Protein AF-A0A7S3LR36-F1 (afdb_monomer)

Secondary structure (DSSP, 8-state):
---------------S-B-HHHHHHS--TTGGG-SSB---TT--SSHHHHHHHT----------S------PPPHHHHSEEEEEE---TTT-SS---EEEEEETTS-EEEEE-TTSGGG-TTT--EEEEE-EETTEEGGGG---STT-TTPPEEPTT-EEEEEEETTS-EEEEE--S-EEEEEE-THHHH-GGGGGSTT-EEEEEEE-TTTHHHHHHHSEEHHHHHHHTTT-

Radius of gyration: 26.0 Å; Cα contacts (8 Å, |Δi|>4): 351; chains: 1; bounding box: 66×85×52 Å

Foldseek 3Di:
DDDDPPDDDDPDDLDPAADPCCAPPVDDPCPPVDSHDRDDPVPPDDDPVCVVPVDDDDDDDDDDDDDPDPPPPDPVLPFWFWWKDWDDPPPDPFIQIKIWTAGPVQKTFIAGDCPGNANPPVPWHWDAKAQQDPNDRVQVLAQDDPPSPRFDWDAQQAWGIWIAIPVRDIDTHGNNHTWTFHHADCVCRVPVVCCNPPNNTGTMTGHDPVCVVVVVVVTHGPVRVCVVPVVD

InterPro domains:
  IPR000571 Zinc finger, CCCH-type [PF00642] (19-39)
  IPR000571 Zinc finger, CCCH-type [PS50103] (13-41)
  IPR000571 Zinc finger, CCCH-type [SM00356] (14-40)
  IPR011053 Single hybrid motif [SSF51230] (96-213)
  IPR036855 Zinc finger, CCCH-type superfamily [SSF90229] (16-42)
  IPR039169 Protein Abitram [PTHR13651] (71-229)

Structure (mmCIF, N/CA/C/O backbone):
data_AF-A0A7S3LR36-F1
#
_entry.id   AF-A0A7S3LR36-F1
#
loop_
_atom_site.group_PDB
_atom_site.id
_atom_site.type_symbol
_atom_site.label_atom_id
_atom_site.label_alt_id
_atom_site.label_comp_id
_atom_site.label_asym_id
_atom_site.label_entity_id
_atom_site.label_seq_id
_atom_site.pdbx_PDB_ins_code
_atom_site.Cartn_x
_atom_site.Cartn_y
_atom_site.Cartn_z
_atom_site.occupancy
_atom_site.B_iso_or_equiv
_atom_site.auth_seq_id
_atom_site.auth_comp_id
_atom_site.auth_asym_id
_atom_site.auth_atom_id
_atom_site.pdbx_PDB_model_num
ATOM 1 N N . MET A 1 1 ? 45.563 -67.711 -4.699 1.00 35.56 1 MET A N 1
ATOM 2 C CA . MET A 1 1 ? 46.506 -66.570 -4.784 1.00 35.56 1 MET A CA 1
ATOM 3 C C . MET A 1 1 ? 45.969 -65.631 -5.863 1.00 35.56 1 MET A C 1
ATOM 5 O O . MET A 1 1 ? 45.986 -66.010 -7.015 1.00 35.56 1 MET A O 1
ATOM 9 N N . GLY A 1 2 ? 45.313 -64.500 -5.618 1.00 37.97 2 GLY A N 1
ATOM 10 C CA . GLY A 1 2 ? 45.487 -63.519 -4.556 1.00 37.97 2 GLY A CA 1
ATOM 11 C C . GLY A 1 2 ? 46.078 -62.244 -5.164 1.00 37.97 2 GLY A C 1
ATOM 12 O O . GLY A 1 2 ? 47.295 -62.114 -5.183 1.00 37.97 2 GLY A O 1
ATOM 13 N N . ARG A 1 3 ? 45.226 -61.332 -5.662 1.00 33.28 3 ARG A N 1
ATOM 14 C CA . ARG A 1 3 ? 45.419 -59.867 -5.611 1.00 33.28 3 ARG A CA 1
ATOM 15 C C . ARG A 1 3 ? 44.135 -59.131 -6.018 1.00 33.28 3 ARG A C 1
ATOM 17 O O . ARG A 1 3 ? 43.743 -59.076 -7.178 1.00 33.28 3 ARG A O 1
ATOM 24 N N . SER A 1 4 ? 43.503 -58.601 -4.977 1.00 31.98 4 SER A N 1
ATOM 25 C CA . SER A 1 4 ? 42.408 -57.636 -4.937 1.00 31.98 4 SER A CA 1
ATOM 26 C C . SER A 1 4 ? 42.531 -56.514 -5.979 1.00 31.98 4 SER A C 1
ATOM 28 O O . SER A 1 4 ? 43.572 -55.867 -6.079 1.00 31.98 4 SER A O 1
ATOM 30 N N . LYS A 1 5 ? 41.432 -56.226 -6.689 1.00 35.03 5 LYS A N 1
ATOM 31 C CA . LYS A 1 5 ? 41.161 -54.910 -7.290 1.00 35.03 5 LYS A CA 1
ATOM 32 C C . LYS A 1 5 ? 39.949 -54.285 -6.597 1.00 35.03 5 LYS A C 1
ATOM 34 O O . LYS A 1 5 ? 38.922 -54.026 -7.213 1.00 35.03 5 LYS A O 1
ATOM 39 N N . TYR A 1 6 ? 40.081 -54.032 -5.296 1.00 30.97 6 TYR A N 1
ATOM 40 C CA . TYR A 1 6 ? 39.261 -53.036 -4.608 1.00 30.97 6 TYR A CA 1
ATOM 41 C C . TYR A 1 6 ? 39.488 -51.674 -5.284 1.00 30.97 6 TYR A C 1
ATOM 43 O O . TYR A 1 6 ? 40.508 -51.020 -5.063 1.00 30.97 6 TYR A O 1
ATOM 51 N N . ARG A 1 7 ? 38.540 -51.232 -6.116 1.00 32.81 7 ARG A N 1
ATOM 52 C CA . ARG A 1 7 ? 38.473 -49.846 -6.592 1.00 32.81 7 ARG A CA 1
ATOM 53 C C . ARG A 1 7 ? 37.120 -49.248 -6.214 1.00 32.81 7 ARG A C 1
ATOM 55 O O . ARG A 1 7 ? 36.184 -49.226 -6.994 1.00 32.81 7 ARG A O 1
ATOM 62 N N . LYS A 1 8 ? 37.078 -48.843 -4.942 1.00 29.03 8 LYS A N 1
ATOM 63 C CA . LYS A 1 8 ? 36.435 -47.652 -4.365 1.00 29.03 8 LYS A CA 1
ATOM 64 C C . LYS A 1 8 ? 35.278 -47.033 -5.168 1.00 29.03 8 LYS A C 1
ATOM 66 O O . LYS A 1 8 ? 35.500 -46.481 -6.240 1.00 29.03 8 LYS A O 1
ATOM 71 N N . TYR A 1 9 ? 34.101 -47.028 -4.537 1.00 34.38 9 TYR A N 1
ATOM 72 C CA . TYR A 1 9 ? 33.155 -45.908 -4.449 1.00 34.38 9 TYR A CA 1
ATOM 73 C C . TYR A 1 9 ? 33.438 -44.701 -5.358 1.00 34.38 9 TYR A C 1
ATOM 75 O O . TYR A 1 9 ? 34.420 -43.990 -5.145 1.00 34.38 9 TYR A O 1
ATOM 83 N N . ARG A 1 10 ? 32.485 -44.396 -6.247 1.00 36.31 10 ARG A N 1
ATOM 84 C CA . ARG A 1 10 ? 32.129 -43.029 -6.662 1.00 36.31 10 ARG A CA 1
ATOM 85 C C . ARG A 1 10 ? 30.670 -43.002 -7.105 1.00 36.31 10 ARG A C 1
ATOM 87 O O . ARG A 1 10 ? 30.344 -43.164 -8.273 1.00 36.31 10 ARG A O 1
ATOM 94 N N . ASN A 1 11 ? 29.798 -42.802 -6.127 1.00 45.75 11 ASN A N 1
ATOM 95 C CA . ASN A 1 11 ? 28.439 -42.322 -6.329 1.00 45.75 11 ASN A CA 1
ATOM 96 C C . ASN A 1 11 ? 28.541 -40.810 -6.624 1.00 45.75 11 ASN A C 1
ATOM 98 O O . ASN A 1 11 ? 28.301 -39.987 -5.747 1.00 45.75 11 ASN A O 1
ATOM 102 N N . GLN A 1 12 ? 29.087 -40.454 -7.792 1.00 47.94 12 GLN A N 1
ATOM 103 C CA . GLN A 1 12 ? 29.379 -39.069 -8.170 1.00 47.94 12 GLN A CA 1
ATOM 104 C C . GLN A 1 12 ? 28.554 -38.672 -9.394 1.00 47.94 12 GLN A C 1
ATOM 106 O O . GLN A 1 12 ? 28.662 -39.277 -10.458 1.00 47.94 12 GLN A O 1
ATOM 111 N N . ASP A 1 13 ? 27.735 -37.644 -9.168 1.00 49.66 13 ASP A N 1
ATOM 112 C CA . ASP A 1 13 ? 27.055 -36.804 -10.150 1.00 49.66 13 ASP A CA 1
ATOM 113 C C . ASP A 1 13 ? 25.874 -37.432 -10.906 1.00 49.66 13 ASP A C 1
ATOM 115 O O . ASP A 1 13 ? 25.833 -37.490 -12.136 1.00 49.66 13 ASP A O 1
ATOM 119 N N . LYS A 1 14 ? 24.807 -37.778 -10.163 1.00 55.41 14 LYS A N 1
ATOM 120 C CA . LYS A 1 14 ? 23.449 -37.678 -10.729 1.00 55.41 14 LYS A CA 1
ATOM 121 C C . LYS A 1 14 ? 23.243 -36.204 -11.099 1.00 55.41 14 LYS A C 1
ATOM 123 O O . LYS A 1 14 ? 23.171 -35.363 -10.200 1.00 55.41 14 LYS A O 1
ATOM 128 N N . GLY A 1 15 ? 23.224 -35.892 -12.398 1.00 56.78 15 GLY A N 1
ATOM 129 C CA . GLY A 1 15 ? 23.142 -34.519 -12.907 1.00 56.78 15 GLY A CA 1
ATOM 130 C C . GLY A 1 15 ? 22.021 -33.708 -12.244 1.00 56.78 15 GLY A C 1
ATOM 131 O O . GLY A 1 15 ? 21.037 -34.270 -11.768 1.00 56.78 15 GLY A O 1
ATOM 132 N N . ASN A 1 16 ? 22.150 -32.378 -12.224 1.00 63.53 16 ASN A N 1
ATOM 133 C CA . ASN A 1 16 ? 21.252 -31.460 -11.496 1.00 63.53 16 ASN A CA 1
ATOM 134 C C . ASN A 1 16 ? 19.759 -31.537 -11.866 1.00 63.53 16 ASN A C 1
ATOM 136 O O . ASN A 1 16 ? 18.934 -30.891 -11.224 1.00 63.53 16 ASN A O 1
ATOM 140 N N . ASN A 1 17 ? 19.395 -32.314 -12.881 1.00 73.88 17 ASN A N 1
ATOM 141 C CA . ASN A 1 17 ? 18.032 -32.400 -13.367 1.00 73.88 17 ASN A CA 1
ATOM 142 C C . ASN A 1 17 ? 17.214 -33.418 -12.562 1.00 73.88 17 ASN A C 1
ATOM 144 O O . ASN A 1 17 ? 17.621 -34.563 -12.334 1.00 73.88 17 ASN A O 1
ATOM 148 N N . VAL A 1 18 ? 16.022 -32.984 -12.159 1.00 80.69 18 VAL A N 1
ATOM 149 C CA . VAL A 1 18 ? 15.019 -33.823 -11.500 1.00 80.69 18 VAL A CA 1
ATOM 150 C C . VAL A 1 18 ? 14.360 -34.764 -12.509 1.00 80.69 18 VAL A C 1
ATOM 152 O O . VAL A 1 18 ? 14.170 -34.422 -13.676 1.00 80.69 18 VAL A O 1
ATOM 155 N N . CYS A 1 19 ? 14.008 -35.967 -12.066 1.00 78.56 19 CYS A N 1
ATOM 156 C CA . CYS A 1 19 ? 13.279 -36.923 -12.887 1.00 78.56 19 CYS A CA 1
ATOM 157 C C . CYS A 1 19 ? 11.821 -36.480 -13.010 1.00 78.56 19 CYS A C 1
ATOM 159 O O . CYS A 1 19 ? 11.054 -36.575 -12.053 1.00 78.56 19 CYS A O 1
ATOM 161 N N . PHE A 1 20 ? 11.426 -36.003 -14.187 1.00 78.69 20 PHE A N 1
ATOM 162 C CA . PHE A 1 20 ? 10.063 -35.522 -14.415 1.00 78.69 20 PHE A CA 1
ATOM 163 C C . PHE A 1 20 ? 9.011 -36.632 -14.327 1.00 78.69 20 PHE A C 1
ATOM 165 O O . PHE A 1 20 ? 7.924 -36.371 -13.820 1.00 78.69 20 PHE A O 1
ATOM 172 N N . SER A 1 21 ? 9.335 -37.858 -14.753 1.00 75.62 21 SER A N 1
ATOM 173 C CA . SER A 1 21 ? 8.432 -39.012 -14.629 1.00 75.62 21 SER A CA 1
ATOM 174 C C . SER A 1 21 ? 8.136 -39.317 -13.162 1.00 75.62 21 SER A C 1
ATOM 176 O O . SER A 1 21 ? 6.981 -39.353 -12.755 1.00 75.62 21 SER A O 1
ATOM 178 N N . PHE A 1 22 ? 9.184 -39.394 -12.336 1.00 79.00 22 PHE A N 1
ATOM 179 C CA . PHE A 1 22 ? 9.019 -39.605 -10.901 1.00 79.00 22 PHE A CA 1
ATOM 180 C C . PHE A 1 22 ? 8.308 -38.434 -10.212 1.00 79.00 22 PHE A C 1
ATOM 182 O O . PHE A 1 22 ? 7.472 -38.656 -9.348 1.00 79.00 22 PHE A O 1
ATOM 189 N N . ARG A 1 23 ? 8.605 -37.189 -10.609 1.00 77.62 23 ARG A N 1
ATOM 190 C CA . ARG A 1 23 ? 7.962 -35.992 -10.048 1.00 77.62 23 ARG A CA 1
ATOM 191 C C . ARG A 1 23 ? 6.464 -35.930 -10.360 1.00 77.62 23 ARG A C 1
ATOM 193 O O . ARG A 1 23 ? 5.697 -35.489 -9.520 1.00 77.62 23 ARG A O 1
ATOM 200 N N . LYS A 1 24 ? 6.055 -36.312 -11.571 1.00 73.38 24 LYS A N 1
ATOM 201 C CA . LYS A 1 24 ? 4.659 -36.194 -12.016 1.00 73.38 24 LYS A CA 1
ATOM 202 C C . LYS A 1 24 ? 3.796 -37.370 -11.560 1.00 73.38 24 LYS A C 1
ATOM 204 O O . LYS A 1 24 ? 2.625 -37.174 -11.266 1.00 73.38 24 LYS A O 1
ATOM 209 N N . GLU A 1 25 ? 4.359 -38.574 -11.545 1.00 75.88 25 GLU A N 1
ATOM 210 C CA . GLU A 1 25 ? 3.591 -39.816 -11.375 1.00 75.88 25 GLU A CA 1
ATOM 211 C C . GLU A 1 25 ? 3.959 -40.568 -10.085 1.00 75.88 25 GLU A C 1
ATOM 213 O O . GLU A 1 25 ? 3.341 -41.576 -9.764 1.00 75.88 25 GLU A O 1
ATOM 218 N N . GLY A 1 26 ? 4.978 -40.119 -9.341 1.00 74.38 26 GLY A N 1
ATOM 219 C CA . GLY A 1 26 ? 5.468 -40.784 -8.124 1.00 74.38 26 GLY A CA 1
ATOM 220 C C . GLY A 1 26 ? 6.233 -42.092 -8.375 1.00 74.38 26 GLY A C 1
ATOM 221 O O . GLY A 1 26 ? 6.804 -42.672 -7.445 1.00 74.38 26 GLY A O 1
ATOM 222 N N . THR A 1 27 ? 6.282 -42.548 -9.631 1.00 76.88 27 THR A N 1
ATOM 223 C CA . THR A 1 27 ? 6.917 -43.794 -10.076 1.00 76.88 27 THR A CA 1
ATOM 224 C C . THR A 1 27 ? 7.822 -43.552 -11.283 1.00 76.88 27 THR A C 1
ATOM 226 O O . THR A 1 27 ? 7.527 -42.722 -12.138 1.00 76.88 27 THR A O 1
ATOM 229 N N . CYS A 1 28 ? 8.939 -44.276 -11.376 1.00 81.81 28 CYS A N 1
ATOM 230 C CA . CYS A 1 28 ? 9.882 -44.182 -12.492 1.00 81.81 28 CYS A CA 1
ATOM 231 C C . CYS A 1 28 ? 10.226 -45.577 -13.006 1.00 81.81 28 CYS A C 1
ATOM 233 O O . CYS A 1 28 ? 10.638 -46.431 -12.223 1.00 81.81 28 CYS A O 1
ATOM 235 N N . ALA A 1 29 ? 10.134 -45.781 -14.322 1.00 76.69 29 ALA A N 1
ATOM 236 C CA . ALA A 1 29 ? 10.447 -47.057 -14.970 1.00 76.69 29 ALA A CA 1
ATOM 237 C C . ALA A 1 29 ? 11.907 -47.515 -14.771 1.00 76.69 29 ALA A C 1
ATOM 239 O O . ALA A 1 29 ? 12.197 -48.699 -14.896 1.00 76.69 29 ALA A O 1
ATOM 240 N N . TYR A 1 30 ? 12.816 -46.588 -14.450 1.00 76.38 30 TYR A N 1
ATOM 241 C CA . TYR A 1 30 ? 14.246 -46.857 -14.256 1.00 76.38 30 TYR A CA 1
ATOM 242 C C . TYR A 1 30 ? 14.644 -47.102 -12.789 1.00 76.38 30 TYR A C 1
ATOM 244 O O . TYR A 1 30 ? 15.824 -47.301 -12.515 1.00 76.38 30 TYR A O 1
ATOM 252 N N . GLY A 1 31 ? 13.696 -47.049 -11.842 1.00 75.38 31 GLY A N 1
ATOM 253 C CA . GLY A 1 31 ? 13.957 -47.325 -10.423 1.00 75.38 31 GLY A CA 1
ATOM 254 C C . GLY A 1 31 ? 15.121 -46.519 -9.824 1.00 75.38 31 GLY A C 1
ATOM 255 O O . GLY A 1 31 ? 15.329 -45.351 -10.166 1.00 75.38 31 GLY A O 1
ATOM 256 N N . ASP A 1 32 ? 15.898 -47.144 -8.939 1.00 74.00 32 ASP A N 1
ATOM 257 C CA . ASP A 1 32 ? 17.032 -46.510 -8.242 1.00 74.00 32 ASP A CA 1
ATOM 258 C C . ASP A 1 32 ? 18.266 -46.284 -9.132 1.00 74.00 32 ASP A C 1
ATOM 260 O O . ASP A 1 32 ? 19.128 -45.447 -8.825 1.00 74.00 32 ASP A O 1
ATOM 264 N N . GLU A 1 33 ? 18.306 -46.960 -10.282 1.00 77.94 33 GLU A N 1
ATOM 265 C CA . GLU A 1 33 ? 19.319 -46.797 -11.328 1.00 77.94 33 GLU A CA 1
ATOM 266 C C . GLU A 1 33 ? 19.040 -45.585 -12.233 1.00 77.94 33 GLU A C 1
ATOM 268 O O . GLU A 1 33 ? 19.802 -45.291 -13.158 1.00 77.94 33 GLU A O 1
ATOM 273 N N . CYS A 1 34 ? 17.968 -44.827 -11.967 1.00 76.88 34 CYS A N 1
ATOM 274 C CA . CYS A 1 34 ? 17.668 -43.622 -12.722 1.00 76.88 34 CYS A CA 1
ATOM 275 C C . CYS A 1 34 ? 18.807 -42.592 -12.612 1.00 76.88 34 CYS A C 1
ATOM 277 O O . CYS A 1 34 ? 19.243 -42.202 -11.521 1.00 76.88 34 CYS A O 1
ATOM 279 N N . LYS A 1 35 ? 19.236 -42.090 -13.777 1.00 78.94 35 LYS A N 1
ATOM 280 C CA . LYS A 1 35 ? 20.266 -41.047 -13.911 1.00 78.94 35 LYS A CA 1
ATOM 281 C C . LYS A 1 35 ? 19.841 -39.665 -13.389 1.00 78.94 35 LYS A C 1
ATOM 283 O O . LYS A 1 35 ? 20.683 -38.780 -13.267 1.00 78.94 35 LYS A O 1
ATOM 288 N N . PHE A 1 36 ? 18.550 -39.467 -13.122 1.00 78.94 36 PHE A N 1
ATOM 289 C CA . PHE A 1 36 ? 17.958 -38.206 -12.666 1.00 78.94 3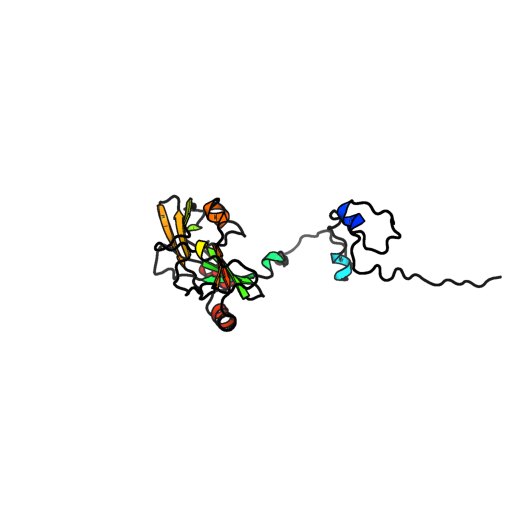6 PHE A CA 1
ATOM 290 C C . PHE A 1 36 ? 17.530 -38.292 -11.195 1.00 78.94 36 PHE A C 1
ATOM 292 O O . PHE A 1 36 ? 17.264 -39.377 -10.680 1.00 78.94 36 PHE A O 1
ATOM 299 N N . LYS A 1 37 ? 17.440 -37.150 -10.500 1.00 78.88 37 LYS A N 1
ATOM 300 C CA . LYS A 1 37 ? 17.081 -37.127 -9.069 1.00 78.88 37 LYS A CA 1
ATOM 301 C C . LYS A 1 37 ? 15.582 -37.379 -8.860 1.00 78.88 37 LYS A C 1
ATOM 303 O O . LYS A 1 37 ? 14.750 -36.649 -9.397 1.00 78.88 37 LYS A O 1
ATOM 308 N N . HIS A 1 38 ? 15.247 -38.395 -8.069 1.00 81.31 38 HIS A N 1
ATOM 309 C CA . HIS A 1 38 ? 13.892 -38.676 -7.588 1.00 81.31 38 HIS A CA 1
ATOM 310 C C . HIS A 1 38 ? 13.634 -37.845 -6.326 1.00 81.31 38 HIS A C 1
ATOM 312 O O . HIS A 1 38 ? 14.251 -38.094 -5.296 1.00 81.31 38 HIS A O 1
ATOM 318 N N . VAL A 1 39 ? 12.768 -36.835 -6.418 1.00 69.19 39 VAL A N 1
ATOM 319 C CA . VAL A 1 39 ? 12.368 -35.983 -5.287 1.00 69.19 39 VAL A CA 1
ATOM 320 C C . VAL A 1 39 ? 10.868 -36.182 -5.090 1.00 69.19 39 VAL A C 1
ATOM 322 O O . VAL A 1 39 ? 10.109 -35.933 -6.025 1.00 69.19 39 VAL A O 1
ATOM 325 N N . ARG A 1 40 ? 10.457 -36.686 -3.921 1.00 60.19 40 ARG A N 1
ATOM 326 C CA . ARG A 1 40 ? 9.047 -36.748 -3.502 1.00 60.19 40 ARG A CA 1
ATOM 327 C C . ARG A 1 40 ? 8.706 -35.444 -2.776 1.00 60.19 40 ARG A C 1
ATOM 329 O O . ARG A 1 40 ? 9.506 -34.999 -1.954 1.00 60.19 40 ARG A O 1
ATOM 336 N N . GLU A 1 41 ? 7.574 -34.819 -3.099 1.00 54.84 41 GLU A N 1
ATOM 337 C CA . GLU A 1 41 ? 7.146 -33.528 -2.513 1.00 54.84 41 GLU A CA 1
ATOM 338 C C . GLU A 1 41 ? 6.806 -33.638 -1.009 1.00 54.84 41 GLU A C 1
ATOM 340 O O . GLU A 1 41 ? 6.733 -32.642 -0.300 1.00 54.84 41 GLU A O 1
ATOM 345 N N . ASP A 1 42 ? 6.723 -34.863 -0.508 1.00 48.91 42 ASP A N 1
ATOM 346 C CA . ASP A 1 42 ? 6.411 -35.292 0.851 1.00 48.91 42 ASP A CA 1
ATOM 347 C C . ASP A 1 42 ? 7.666 -35.602 1.708 1.00 48.91 42 ASP A C 1
ATOM 349 O O . ASP A 1 42 ? 7.547 -35.947 2.880 1.00 48.91 42 ASP A O 1
ATOM 353 N N . ILE A 1 43 ? 8.880 -35.391 1.169 1.00 47.41 43 ILE A N 1
A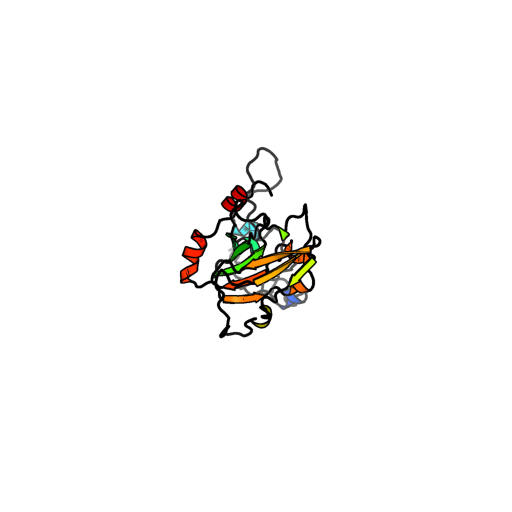TOM 354 C CA . ILE A 1 43 ? 10.152 -35.355 1.928 1.00 47.41 43 ILE A CA 1
ATOM 355 C C . ILE A 1 43 ? 10.828 -33.985 1.732 1.00 47.41 43 ILE A C 1
ATOM 357 O O . ILE A 1 43 ? 12.012 -33.871 1.414 1.00 47.41 43 ILE A O 1
ATOM 361 N N . ILE A 1 44 ? 10.060 -32.909 1.918 1.00 47.41 44 ILE A N 1
ATOM 362 C CA . ILE A 1 44 ? 10.598 -31.587 2.272 1.00 47.41 44 ILE A CA 1
ATOM 363 C C . ILE A 1 44 ? 10.415 -31.428 3.784 1.00 47.41 44 ILE A C 1
ATOM 365 O O . ILE A 1 44 ? 9.692 -30.569 4.272 1.00 47.41 44 ILE A O 1
ATOM 369 N N . 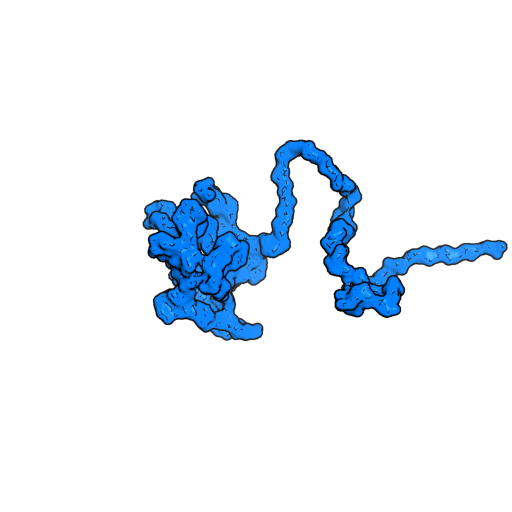SER A 1 45 ? 11.049 -32.312 4.544 1.00 46.97 45 SER A N 1
ATOM 370 C CA . SER A 1 45 ? 11.174 -32.164 5.987 1.00 46.97 45 SER A CA 1
ATOM 371 C C . SER A 1 45 ? 12.547 -32.673 6.419 1.00 46.97 45 SER A C 1
ATOM 373 O O . SER A 1 45 ? 12.898 -33.840 6.261 1.00 46.97 45 SER A O 1
ATOM 375 N N . GLU A 1 46 ? 13.329 -31.726 6.926 1.00 45.47 46 GLU A N 1
ATOM 376 C CA . GLU A 1 46 ? 14.425 -31.896 7.887 1.00 45.47 46 GLU A CA 1
ATOM 377 C C . GLU A 1 46 ? 15.815 -32.369 7.429 1.00 45.47 46 GLU A C 1
ATOM 379 O O . GLU A 1 46 ? 16.782 -31.962 8.068 1.00 45.47 46 GLU A O 1
ATOM 384 N N . ASN A 1 47 ? 16.003 -33.085 6.314 1.00 40.72 47 ASN A N 1
ATOM 385 C CA . ASN A 1 47 ? 17.332 -33.691 6.053 1.00 40.72 47 ASN A CA 1
ATOM 386 C C . ASN A 1 47 ? 18.260 -32.988 5.036 1.00 40.72 47 ASN A C 1
ATOM 388 O O . ASN A 1 47 ? 19.447 -33.286 5.004 1.00 40.72 47 ASN A O 1
ATOM 392 N N . LEU A 1 48 ? 17.787 -32.032 4.226 1.00 44.47 48 LEU A N 1
ATOM 393 C CA . LEU A 1 48 ? 18.649 -31.315 3.255 1.00 44.47 48 LEU A CA 1
ATOM 394 C C . LEU A 1 48 ? 19.274 -30.022 3.808 1.00 44.47 48 LEU A C 1
ATOM 396 O O . LEU A 1 48 ? 20.239 -29.509 3.245 1.00 44.47 48 LEU A O 1
ATOM 400 N N . VAL A 1 49 ? 18.734 -29.495 4.909 1.00 45.22 49 VAL A N 1
ATOM 401 C CA . VAL A 1 49 ? 19.225 -28.262 5.550 1.00 45.22 49 VAL A CA 1
ATOM 402 C C . VAL A 1 49 ? 20.445 -28.550 6.435 1.00 45.22 49 VAL A C 1
ATOM 404 O O . VAL A 1 49 ? 21.356 -27.730 6.527 1.00 45.22 49 VAL A O 1
ATOM 407 N N . SER A 1 50 ? 20.498 -29.736 7.036 1.00 46.50 50 SER A N 1
ATOM 408 C CA . SER A 1 50 ? 21.543 -30.179 7.963 1.00 46.50 50 SER A CA 1
ATOM 409 C C . SER A 1 50 ? 22.878 -30.489 7.268 1.00 46.50 50 SER A C 1
ATOM 411 O O . SER A 1 50 ? 23.930 -30.103 7.776 1.00 46.50 50 SER A O 1
ATOM 413 N N . GLU A 1 51 ? 22.866 -31.084 6.070 1.00 43.72 51 GLU A N 1
ATOM 414 C CA . GLU A 1 51 ? 24.097 -31.341 5.297 1.00 43.72 51 GLU A CA 1
ATOM 415 C C . GLU A 1 51 ? 24.704 -30.071 4.675 1.00 43.72 51 G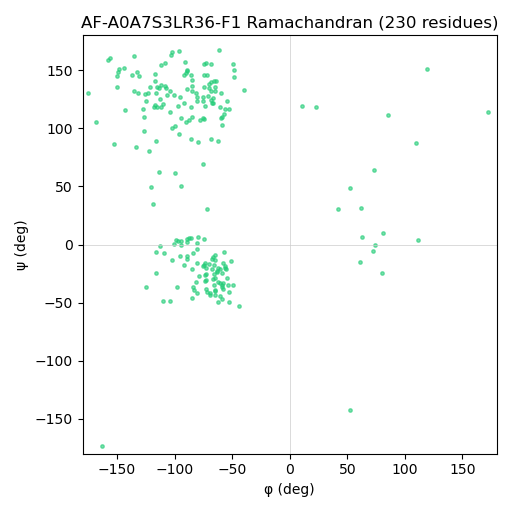LU A C 1
ATOM 417 O O . GLU A 1 51 ? 25.924 -29.959 4.573 1.00 43.72 51 GLU A O 1
ATOM 422 N N . ALA A 1 52 ? 23.884 -29.081 4.305 1.00 43.81 52 ALA A N 1
ATOM 423 C CA . ALA A 1 52 ? 24.368 -27.842 3.687 1.00 43.81 52 ALA A CA 1
ATOM 424 C C . ALA A 1 52 ? 25.056 -26.878 4.677 1.00 43.81 52 ALA A C 1
ATOM 426 O O . ALA A 1 52 ? 25.788 -25.988 4.245 1.00 43.81 52 ALA A O 1
ATOM 427 N N . LEU A 1 53 ? 24.836 -27.046 5.987 1.00 40.38 53 LEU A N 1
ATOM 428 C CA . LEU A 1 53 ? 25.367 -26.161 7.034 1.00 40.38 53 LEU A CA 1
ATOM 429 C C . LEU A 1 53 ? 26.417 -26.818 7.943 1.00 40.38 53 LEU A C 1
ATOM 431 O O . LEU A 1 53 ? 26.965 -26.141 8.807 1.00 40.38 53 LEU A O 1
ATOM 435 N N . GLY A 1 54 ? 26.736 -28.102 7.750 1.00 38.25 54 GLY A N 1
ATOM 436 C CA . GLY A 1 54 ? 27.847 -28.755 8.454 1.00 38.25 54 GLY A CA 1
ATOM 437 C C . GLY A 1 54 ? 27.708 -28.798 9.981 1.00 38.25 54 GLY A C 1
ATOM 438 O O . GLY A 1 54 ? 28.717 -28.755 10.681 1.00 38.25 54 GLY A O 1
ATOM 439 N N . VAL A 1 55 ? 26.485 -28.878 10.512 1.00 40.41 55 VAL A N 1
ATOM 440 C CA . VAL A 1 55 ? 26.247 -28.929 11.961 1.00 40.41 55 VAL A CA 1
ATOM 441 C C . VAL A 1 55 ? 25.937 -30.365 12.375 1.00 40.41 55 VAL A C 1
ATOM 443 O O . VAL A 1 55 ? 24.822 -30.854 12.217 1.00 40.41 55 VAL A O 1
ATOM 446 N N . SER A 1 56 ? 26.935 -31.061 12.916 1.00 35.22 56 SER A N 1
ATOM 447 C CA . SER A 1 56 ? 26.718 -32.293 13.673 1.00 35.22 56 SER A CA 1
ATOM 448 C C . SER A 1 56 ? 26.231 -31.928 15.077 1.00 35.22 56 SER A C 1
ATOM 450 O O . SER A 1 56 ? 27.021 -31.443 15.886 1.00 35.22 56 SER A O 1
ATOM 452 N N . GLY A 1 57 ? 24.956 -32.144 15.390 1.00 35.16 57 GLY A N 1
ATOM 453 C CA . GLY A 1 57 ? 24.465 -31.925 16.752 1.00 35.16 57 GLY A CA 1
ATOM 454 C C . GLY A 1 57 ? 22.954 -32.051 16.880 1.00 35.16 57 GLY A C 1
ATOM 455 O O . GLY A 1 57 ? 22.206 -31.257 16.327 1.00 35.16 57 GLY A O 1
ATOM 456 N N . SER A 1 58 ? 22.530 -33.069 17.622 1.00 33.38 58 SER A N 1
ATOM 457 C CA . SER A 1 58 ? 21.160 -33.410 18.007 1.00 33.38 58 SER A CA 1
ATOM 458 C C . SER A 1 58 ? 20.419 -32.260 18.698 1.00 33.38 58 SER A C 1
ATOM 460 O O . SER A 1 58 ? 20.860 -31.797 19.749 1.00 33.38 58 SER A O 1
ATOM 462 N N . TYR A 1 59 ? 19.262 -31.863 18.165 1.00 33.44 59 TYR A N 1
ATOM 463 C CA . TYR A 1 59 ? 18.340 -30.929 18.813 1.00 33.44 59 TYR A CA 1
ATOM 464 C C . TYR A 1 59 ? 17.243 -31.723 19.544 1.00 33.44 59 TYR A C 1
ATOM 466 O O . TYR A 1 59 ? 16.251 -32.132 18.952 1.00 33.44 59 TYR A O 1
ATOM 474 N N . PHE A 1 60 ? 17.444 -31.966 20.838 1.00 34.38 60 PHE A N 1
ATOM 475 C CA . PHE A 1 60 ? 16.352 -32.092 21.808 1.00 34.38 60 PHE A CA 1
ATOM 476 C C . PHE A 1 60 ? 16.516 -30.956 22.830 1.00 34.38 60 PHE A C 1
ATOM 478 O O . PHE A 1 60 ? 17.648 -30.533 23.080 1.00 34.38 60 PHE A O 1
ATOM 485 N N . PRO A 1 61 ? 15.414 -30.416 23.377 1.00 40.41 61 PRO A N 1
ATOM 486 C CA . PRO A 1 61 ? 15.398 -29.103 23.998 1.00 40.41 61 PRO A CA 1
ATOM 487 C C . PRO A 1 61 ? 15.839 -29.163 25.461 1.00 40.41 61 PRO A C 1
ATOM 489 O O . PRO A 1 61 ? 15.441 -30.058 26.208 1.00 40.41 61 PRO A O 1
ATOM 492 N N . GLN A 1 62 ? 16.593 -28.153 25.887 1.00 36.41 62 GLN A N 1
ATOM 493 C CA . GLN A 1 62 ? 16.639 -27.739 27.284 1.00 36.41 62 GLN A CA 1
ATOM 494 C C . GLN A 1 62 ? 16.355 -26.244 27.338 1.00 36.41 62 GLN A C 1
ATOM 496 O O . GLN A 1 62 ? 17.072 -25.428 26.762 1.00 36.41 62 GLN A O 1
ATOM 501 N N . GLU A 1 63 ? 15.244 -25.916 27.985 1.00 44.69 63 GLU A N 1
ATOM 502 C CA . GLU A 1 63 ? 14.879 -24.557 28.350 1.00 44.69 63 GLU A CA 1
ATOM 503 C C . GLU A 1 63 ? 15.897 -24.034 29.355 1.00 44.69 63 GLU A C 1
ATOM 505 O O . GLU A 1 63 ? 16.165 -24.747 30.308 1.00 44.69 63 GLU A O 1
ATOM 510 N N . HIS A 1 64 ? 16.434 -22.826 29.164 1.00 36.28 64 HIS A N 1
ATOM 511 C CA . HIS A 1 64 ? 16.779 -21.883 30.235 1.00 36.28 64 HIS A CA 1
ATOM 512 C C . HIS A 1 64 ? 17.268 -20.555 29.635 1.00 36.28 64 HIS A C 1
ATOM 514 O O . HIS A 1 64 ? 18.197 -20.541 28.838 1.00 36.28 64 HIS A O 1
ATOM 520 N N . GLY A 1 65 ? 16.695 -19.446 30.116 1.00 34.97 65 GLY A N 1
ATOM 521 C CA . GLY A 1 65 ? 17.336 -18.125 30.121 1.00 34.97 65 GLY A CA 1
ATOM 522 C C . GLY A 1 65 ? 17.176 -17.316 28.836 1.00 34.97 65 GLY A C 1
ATOM 523 O O . GLY A 1 65 ? 17.726 -17.663 27.803 1.00 34.97 65 GLY A O 1
ATOM 524 N N . GLY A 1 66 ? 16.414 -16.224 28.920 1.00 41.72 66 GLY A N 1
ATOM 525 C CA . GLY A 1 66 ? 16.079 -15.357 27.796 1.00 41.72 66 GLY A CA 1
ATOM 526 C C . GLY A 1 66 ? 17.275 -14.848 26.990 1.00 41.72 66 GLY A C 1
ATOM 527 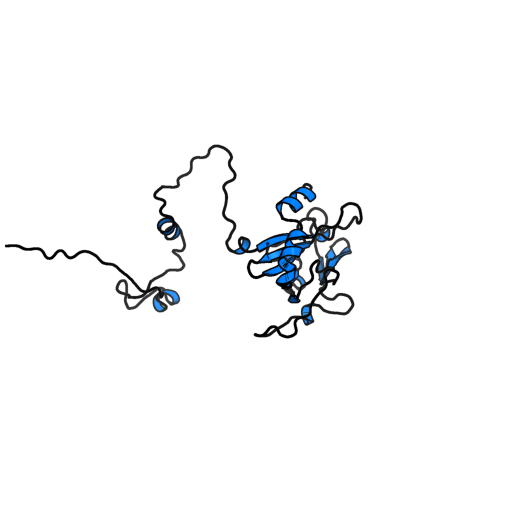O O . GLY A 1 66 ? 18.048 -14.025 27.463 1.00 41.72 66 GLY A O 1
ATOM 528 N N . GLU A 1 67 ? 17.310 -15.260 25.730 1.00 35.03 67 GLU A N 1
ATOM 529 C CA . GLU A 1 67 ? 17.814 -14.500 24.592 1.00 35.03 67 GLU A CA 1
ATOM 530 C C . GLU A 1 67 ? 16.783 -14.694 23.472 1.00 35.03 67 GLU A C 1
ATOM 532 O O . GLU A 1 67 ? 16.300 -15.809 23.247 1.00 35.03 67 GLU A O 1
ATOM 537 N N . GLU A 1 68 ? 16.366 -13.610 22.812 1.00 36.03 68 GLU A N 1
ATOM 538 C CA . GLU A 1 68 ? 15.444 -13.694 21.679 1.00 36.03 68 GLU A CA 1
ATOM 539 C C . GLU A 1 68 ? 16.039 -14.610 20.604 1.00 36.03 68 GLU A C 1
ATOM 541 O O . GLU A 1 68 ? 17.039 -14.296 19.960 1.00 36.03 68 GLU A O 1
ATOM 546 N N . ILE A 1 69 ? 15.400 -15.760 20.402 1.00 38.91 69 ILE A N 1
ATOM 547 C CA . ILE A 1 69 ? 15.734 -16.699 19.337 1.00 38.91 69 ILE A CA 1
ATOM 548 C C . ILE A 1 69 ? 15.574 -15.941 18.016 1.00 38.91 69 ILE A C 1
ATOM 550 O O . ILE A 1 69 ? 14.447 -15.642 17.615 1.00 38.91 69 ILE A O 1
ATOM 554 N N . PHE A 1 70 ? 16.680 -15.634 17.328 1.00 43.53 70 PHE A N 1
ATOM 555 C CA . PHE A 1 70 ? 16.653 -15.074 15.978 1.00 43.53 70 PHE A CA 1
ATOM 556 C C . PHE A 1 70 ? 15.988 -16.094 15.051 1.00 43.53 70 PHE A C 1
ATOM 558 O O . PHE A 1 70 ? 16.636 -16.971 14.485 1.00 43.53 70 PHE A O 1
ATOM 565 N N . ARG A 1 71 ? 14.662 -16.015 14.920 1.00 45.69 71 ARG A N 1
ATOM 566 C CA . ARG A 1 71 ? 13.917 -16.754 13.907 1.00 45.69 71 ARG A CA 1
ATOM 567 C C . ARG A 1 71 ? 14.179 -16.031 12.588 1.00 45.69 71 ARG A C 1
ATOM 569 O O . ARG A 1 71 ? 13.689 -14.911 12.422 1.00 45.69 71 ARG A O 1
ATOM 576 N N . PRO A 1 72 ? 14.957 -16.600 11.648 1.00 46.78 72 PRO A N 1
ATOM 577 C CA . PRO A 1 72 ? 15.124 -15.966 10.353 1.00 46.78 72 PRO A CA 1
ATOM 578 C C . PRO A 1 72 ? 13.739 -15.877 9.709 1.00 46.78 72 PRO A C 1
ATOM 580 O O . PRO A 1 72 ? 13.103 -16.908 9.484 1.00 46.78 72 PRO A O 1
ATOM 583 N N . ARG A 1 73 ? 13.267 -14.649 9.444 1.00 51.06 73 ARG A N 1
ATOM 584 C CA . ARG A 1 73 ? 11.931 -14.385 8.876 1.00 51.06 73 ARG A CA 1
ATOM 585 C C . ARG A 1 73 ? 11.670 -15.290 7.660 1.00 51.06 73 ARG A C 1
ATOM 587 O O . ARG A 1 73 ? 12.640 -15.653 6.987 1.00 51.06 73 ARG A O 1
ATOM 594 N N . PRO A 1 74 ? 10.428 -15.684 7.342 1.00 53.19 74 PRO A N 1
ATOM 595 C CA . PRO A 1 74 ? 10.125 -16.431 6.120 1.00 53.19 74 PRO A CA 1
ATOM 596 C C . PRO A 1 74 ? 10.775 -15.768 4.889 1.00 53.19 74 PRO A C 1
ATOM 598 O O . PRO A 1 74 ? 10.874 -14.540 4.865 1.00 53.19 74 PRO A O 1
ATOM 601 N N . PRO A 1 75 ? 11.257 -16.517 3.875 1.00 50.31 75 PRO A N 1
ATOM 602 C CA . PRO A 1 75 ? 11.945 -15.947 2.707 1.00 50.31 75 PRO A CA 1
ATOM 603 C C . PRO A 1 75 ? 11.180 -14.789 2.057 1.00 50.31 75 PRO A C 1
ATOM 605 O O . PRO A 1 75 ? 11.777 -13.810 1.630 1.00 50.31 75 PRO A O 1
ATOM 608 N N . GLU A 1 76 ? 9.857 -14.886 2.064 1.00 50.75 76 GLU A N 1
ATOM 609 C CA . GLU A 1 76 ? 8.887 -13.908 1.572 1.00 50.75 76 GLU A CA 1
ATOM 610 C C . GLU A 1 76 ? 9.029 -12.535 2.254 1.00 50.75 76 GLU A C 1
ATOM 612 O O . GLU A 1 76 ? 8.960 -11.501 1.598 1.00 50.75 76 GLU A O 1
ATOM 617 N N . GLU A 1 77 ? 9.308 -12.522 3.560 1.00 50.56 77 GLU A N 1
ATOM 618 C CA . GLU A 1 77 ? 9.487 -11.326 4.391 1.00 50.56 77 GLU A CA 1
ATOM 619 C C . GLU A 1 77 ? 10.942 -10.830 4.432 1.00 50.56 77 GLU A C 1
ATOM 621 O O . GLU A 1 77 ? 11.208 -9.726 4.908 1.00 50.56 77 GLU A O 1
ATOM 626 N N . ARG A 1 78 ? 11.910 -11.626 3.950 1.00 53.25 78 ARG A N 1
ATOM 627 C CA . ARG A 1 78 ? 13.337 -11.242 3.950 1.00 53.25 78 ARG A CA 1
ATOM 628 C C . ARG A 1 78 ? 13.670 -10.195 2.901 1.00 53.25 78 ARG A C 1
ATOM 630 O O . ARG A 1 78 ? 14.657 -9.482 3.060 1.00 53.25 78 ARG A O 1
ATOM 637 N N . TYR A 1 79 ? 12.898 -10.131 1.820 1.00 61.22 79 TYR A N 1
ATOM 638 C CA . TYR A 1 79 ? 13.251 -9.279 0.690 1.00 61.22 79 TYR A CA 1
ATOM 639 C C . TYR A 1 79 ? 12.585 -7.914 0.710 1.00 61.22 79 TYR A C 1
ATOM 641 O O . TYR A 1 79 ? 13.001 -7.076 -0.086 1.00 61.22 79 TYR A O 1
ATOM 649 N N . PHE A 1 80 ? 11.615 -7.685 1.601 1.00 72.56 80 PHE A N 1
ATOM 650 C CA . PHE A 1 80 ? 10.954 -6.397 1.755 1.00 72.56 80 PHE A CA 1
ATOM 651 C C . PHE A 1 80 ? 11.461 -5.667 2.995 1.00 72.56 80 PHE A C 1
ATOM 653 O O . PHE A 1 80 ? 11.228 -6.072 4.133 1.00 72.56 80 PHE A O 1
ATOM 660 N N . GLU A 1 81 ? 12.137 -4.551 2.775 1.00 84.69 81 GLU A N 1
ATOM 661 C CA . GLU A 1 81 ? 12.392 -3.583 3.823 1.00 84.69 81 GLU A CA 1
ATOM 662 C C . GLU A 1 81 ? 11.094 -2.864 4.190 1.00 84.69 81 GLU A C 1
ATOM 664 O O . GLU A 1 81 ? 10.398 -2.340 3.321 1.00 84.69 81 GLU A O 1
ATOM 669 N N . GLN A 1 82 ? 10.773 -2.839 5.482 1.00 89.19 82 GLN A N 1
ATOM 670 C CA . GLN A 1 82 ? 9.564 -2.201 5.988 1.00 89.19 82 GLN A CA 1
ATOM 671 C C . GLN A 1 82 ? 9.852 -0.740 6.330 1.00 89.19 82 GLN A C 1
ATOM 673 O O . GLN A 1 82 ? 10.503 -0.452 7.339 1.00 89.19 82 GLN A O 1
ATOM 678 N N . LEU A 1 83 ? 9.368 0.154 5.474 1.00 90.88 83 LEU A N 1
ATOM 679 C CA . LEU A 1 83 ? 9.433 1.597 5.653 1.00 90.88 83 LEU A CA 1
ATOM 680 C C . LEU A 1 83 ? 8.028 2.147 5.897 1.00 90.88 83 LEU A C 1
ATOM 682 O O . LEU A 1 83 ? 7.037 1.550 5.476 1.00 90.88 83 LEU A O 1
ATOM 686 N N . PHE A 1 84 ? 7.941 3.284 6.571 1.00 90.69 84 PHE A N 1
ATOM 687 C CA . PHE A 1 84 ? 6.686 3.884 6.998 1.00 90.69 84 PHE A CA 1
ATOM 688 C C . PHE A 1 84 ? 6.694 5.387 6.745 1.00 90.69 84 PHE A C 1
ATOM 690 O O . PHE A 1 84 ? 7.719 6.062 6.847 1.00 90.69 84 PHE A O 1
ATOM 697 N N . VAL A 1 85 ? 5.518 5.902 6.417 1.00 89.38 85 VAL A N 1
ATOM 698 C CA . VAL A 1 85 ? 5.216 7.324 6.317 1.00 89.38 85 VAL A CA 1
ATOM 699 C C . VAL A 1 85 ? 4.263 7.623 7.456 1.00 89.38 85 VAL A C 1
ATOM 701 O O . VAL A 1 85 ? 3.177 7.048 7.515 1.00 89.38 85 VAL A O 1
ATOM 704 N N . THR A 1 86 ? 4.683 8.495 8.363 1.00 84.56 86 THR A N 1
ATOM 705 C CA . THR A 1 86 ? 3.885 8.889 9.524 1.00 84.56 86 THR A CA 1
ATOM 706 C C . THR A 1 86 ? 3.464 10.337 9.398 1.00 84.56 86 THR A C 1
ATOM 708 O O . THR A 1 86 ? 4.291 11.183 9.059 1.00 84.56 86 THR A O 1
ATOM 711 N N . THR A 1 87 ? 2.213 10.637 9.726 1.00 76.31 87 THR A N 1
ATOM 712 C CA . THR A 1 87 ? 1.770 12.019 9.929 1.00 76.31 87 THR A CA 1
ATOM 713 C C . THR A 1 87 ? 1.961 12.436 11.391 1.00 76.31 87 THR A C 1
ATOM 715 O O . THR A 1 87 ? 1.947 11.597 12.300 1.00 76.31 87 THR A O 1
ATOM 718 N N . ASP A 1 88 ? 2.197 13.730 11.624 1.00 63.72 88 ASP A N 1
ATOM 719 C CA . ASP A 1 88 ? 2.417 14.279 12.966 1.00 63.72 88 ASP A CA 1
ATOM 720 C C . ASP A 1 88 ? 1.166 14.158 13.850 1.00 63.72 88 ASP A C 1
ATOM 722 O O . ASP A 1 88 ? 0.074 14.561 13.450 1.00 63.72 88 ASP A O 1
ATOM 726 N N . LYS A 1 89 ? 1.355 13.723 15.108 1.00 56.47 89 LYS A N 1
ATOM 727 C CA . LYS A 1 89 ? 0.305 13.621 16.150 1.00 56.47 89 LYS A CA 1
ATOM 728 C C . LYS A 1 89 ? -0.423 14.918 16.487 1.00 56.47 89 LYS A C 1
ATOM 730 O O . LYS A 1 89 ? -1.491 14.878 17.081 1.00 56.47 89 LYS A O 1
ATOM 735 N N . ASN A 1 90 ? 0.135 16.058 16.096 1.00 52.75 90 ASN A N 1
ATOM 736 C CA . ASN A 1 90 ? -0.362 17.369 16.499 1.00 52.75 90 ASN A CA 1
ATOM 737 C C . ASN A 1 90 ? -1.223 18.076 15.442 1.00 52.75 90 ASN A C 1
ATOM 739 O O . ASN A 1 90 ? -1.624 19.211 15.692 1.00 52.75 90 ASN A O 1
ATOM 743 N N . LYS A 1 91 ? -1.468 17.475 14.265 1.00 51.19 91 LYS A N 1
ATOM 744 C CA . LYS A 1 91 ? -2.171 18.166 13.165 1.00 51.19 91 LYS A CA 1
ATOM 745 C C . LYS A 1 91 ? -3.518 17.586 12.739 1.00 51.19 91 LYS A C 1
ATOM 747 O O . LYS A 1 91 ? -4.328 18.377 12.276 1.00 51.19 91 LYS A O 1
ATOM 752 N N . ASP A 1 92 ? -3.799 16.305 12.965 1.00 48.66 92 ASP A N 1
ATOM 753 C CA . ASP A 1 92 ? -5.092 15.695 12.629 1.00 48.66 92 ASP A CA 1
ATOM 754 C C . ASP A 1 92 ? -5.401 14.542 13.601 1.00 48.66 92 ASP A C 1
ATOM 756 O O . ASP A 1 92 ? -4.535 13.710 13.872 1.00 48.66 92 ASP A O 1
ATOM 760 N N . ASP A 1 93 ? -6.639 14.468 14.105 1.00 53.19 93 ASP A N 1
ATOM 761 C CA . ASP A 1 93 ? -7.147 13.331 14.903 1.00 53.19 93 ASP A CA 1
ATOM 762 C C . ASP A 1 93 ? -7.227 12.018 14.081 1.00 53.19 93 ASP A C 1
ATOM 764 O O . ASP A 1 93 ? -7.409 10.928 14.631 1.00 53.19 93 ASP A O 1
ATOM 768 N N . ASP A 1 94 ? -7.026 12.108 12.763 1.00 57.91 94 ASP A N 1
ATOM 769 C CA . ASP A 1 94 ? -7.097 11.026 11.788 1.00 57.91 94 ASP A CA 1
ATOM 770 C C . ASP A 1 94 ? -5.726 10.790 11.130 1.00 57.91 94 ASP A C 1
ATOM 772 O O . ASP A 1 94 ? -5.369 11.358 10.101 1.00 57.91 94 ASP A O 1
ATOM 776 N N . TYR A 1 95 ? -4.923 9.925 11.747 1.00 68.12 95 TYR A N 1
ATOM 777 C CA . TYR A 1 95 ? -3.599 9.546 11.251 1.00 68.12 95 TYR A CA 1
ATOM 778 C C . TYR A 1 95 ? -3.659 8.760 9.936 1.00 68.12 95 TYR A C 1
ATOM 780 O O . TYR A 1 95 ? -4.197 7.647 9.901 1.00 68.12 95 TYR A O 1
ATOM 788 N N . GLU A 1 96 ? -3.006 9.284 8.896 1.00 76.50 96 GLU A N 1
ATOM 789 C CA . GLU A 1 96 ? -2.845 8.655 7.577 1.00 76.50 96 GLU A CA 1
ATOM 790 C C . GLU A 1 96 ? -1.519 7.870 7.483 1.00 76.50 96 GLU A C 1
ATOM 792 O O . GLU A 1 96 ? -0.731 8.053 6.553 1.00 76.50 96 GLU A O 1
ATOM 797 N N . ASP A 1 97 ? -1.228 7.004 8.460 1.00 88.19 97 ASP A N 1
ATOM 798 C CA . ASP A 1 97 ? 0.008 6.216 8.431 1.00 88.19 97 ASP A CA 1
ATOM 799 C C . ASP A 1 97 ? 0.005 5.164 7.311 1.00 88.19 97 ASP A C 1
ATOM 801 O O . ASP A 1 97 ? -0.835 4.262 7.250 1.00 88.19 97 ASP A O 1
ATOM 805 N N . VAL A 1 98 ? 1.013 5.211 6.452 1.00 90.69 98 VAL A N 1
ATOM 806 C CA . VAL A 1 98 ? 1.132 4.323 5.291 1.00 90.69 98 VAL A CA 1
ATOM 807 C C . VAL A 1 98 ? 2.432 3.539 5.396 1.00 90.69 98 VAL A C 1
ATOM 809 O O . VAL A 1 98 ? 3.477 4.107 5.708 1.00 90.69 98 VAL A O 1
ATOM 812 N N . PHE A 1 99 ? 2.397 2.235 5.121 1.00 91.62 99 PHE A N 1
ATOM 813 C CA . PHE A 1 99 ? 3.621 1.459 4.942 1.00 91.62 99 PHE A CA 1
ATOM 814 C C . PHE A 1 99 ? 4.057 1.471 3.479 1.00 91.62 99 PHE A C 1
ATOM 816 O O . PHE A 1 99 ? 3.245 1.457 2.551 1.00 91.62 99 PHE A O 1
ATOM 823 N N . VAL A 1 100 ? 5.369 1.423 3.286 1.00 91.56 100 VAL A N 1
ATOM 824 C CA . VAL A 1 100 ? 6.052 1.236 2.011 1.00 91.56 100 VAL A CA 1
ATOM 825 C C . VAL A 1 100 ? 7.016 0.065 2.188 1.00 91.56 100 VAL A C 1
ATOM 827 O O . VAL A 1 100 ? 8.111 0.198 2.726 1.00 91.56 100 VAL A O 1
ATOM 830 N N . HIS A 1 101 ? 6.599 -1.119 1.757 1.00 90.31 101 HIS A N 1
ATOM 831 C CA . HIS A 1 101 ? 7.428 -2.318 1.796 1.00 90.31 101 HIS A CA 1
ATOM 832 C C . HIS A 1 101 ? 8.260 -2.398 0.519 1.00 90.31 101 HIS A C 1
ATOM 834 O O . HIS A 1 101 ? 7.724 -2.676 -0.553 1.00 90.31 101 HIS A O 1
ATOM 840 N N . MET A 1 102 ? 9.562 -2.143 0.617 1.00 88.62 102 MET A N 1
ATOM 841 C CA . MET A 1 102 ? 10.464 -2.069 -0.531 1.00 88.62 102 MET A CA 1
ATOM 842 C C . MET A 1 102 ? 11.215 -3.379 -0.746 1.00 88.62 102 MET A C 1
ATOM 844 O O . MET A 1 102 ? 12.009 -3.793 0.092 1.00 88.62 102 MET A O 1
ATOM 848 N N . HIS A 1 103 ? 11.019 -4.004 -1.904 1.00 85.25 103 HIS A N 1
ATOM 849 C CA . HIS A 1 103 ? 11.760 -5.188 -2.312 1.00 85.25 103 HIS A CA 1
ATOM 850 C C . HIS A 1 103 ? 13.199 -4.846 -2.740 1.00 85.25 103 HIS A C 1
ATOM 852 O O . HIS A 1 103 ? 13.465 -3.769 -3.274 1.00 85.25 103 HIS A O 1
ATOM 858 N N . SER A 1 104 ? 14.117 -5.810 -2.650 1.00 82.00 104 SER A N 1
ATOM 859 C CA . SER A 1 104 ? 15.515 -5.689 -3.115 1.00 82.00 104 SER A CA 1
ATOM 860 C C . SER A 1 104 ? 15.693 -5.310 -4.599 1.00 82.00 104 SER A C 1
ATOM 862 O O . SER A 1 104 ? 16.740 -4.804 -4.994 1.00 82.00 104 SER A O 1
ATOM 864 N N . ASN A 1 105 ? 14.673 -5.522 -5.435 1.00 80.88 105 ASN A N 1
ATOM 865 C CA . ASN A 1 105 ? 14.671 -5.142 -6.857 1.00 80.88 105 ASN A CA 1
ATOM 866 C C . ASN A 1 105 ? 14.140 -3.713 -7.103 1.00 80.88 105 ASN A C 1
ATOM 868 O O . ASN A 1 105 ? 14.023 -3.303 -8.260 1.00 80.88 105 ASN A O 1
ATOM 872 N N . GLY A 1 106 ? 13.800 -2.980 -6.037 1.00 82.00 106 GLY A N 1
ATOM 873 C CA . GLY A 1 106 ? 13.264 -1.621 -6.085 1.00 82.00 106 GLY A CA 1
ATOM 874 C C . GLY A 1 106 ? 11.765 -1.528 -6.376 1.00 82.00 106 GLY A C 1
ATOM 875 O O . GLY A 1 106 ? 11.284 -0.436 -6.654 1.00 82.00 106 GLY A O 1
ATOM 876 N N . ILE A 1 107 ? 11.019 -2.637 -6.358 1.00 88.12 107 ILE A N 1
ATOM 877 C CA . ILE A 1 107 ? 9.548 -2.616 -6.388 1.00 88.12 107 ILE A CA 1
ATOM 878 C C . ILE A 1 107 ? 9.038 -2.430 -4.960 1.00 88.12 107 ILE A C 1
ATOM 880 O O . ILE A 1 107 ? 9.518 -3.098 -4.050 1.00 88.12 107 ILE A O 1
ATOM 884 N N . CYS A 1 108 ? 8.040 -1.573 -4.770 1.00 90.12 108 CYS A N 1
ATOM 885 C CA . CYS A 1 108 ? 7.442 -1.308 -3.470 1.00 90.12 108 CYS A CA 1
ATOM 886 C C . CYS A 1 108 ? 5.968 -1.717 -3.442 1.00 90.12 108 CYS A C 1
ATOM 888 O O . CYS A 1 108 ? 5.234 -1.477 -4.400 1.00 90.12 108 CYS A O 1
ATOM 890 N N . ALA A 1 109 ? 5.525 -2.282 -2.324 1.00 91.38 109 ALA A N 1
ATOM 891 C CA . ALA A 1 109 ? 4.114 -2.428 -1.993 1.00 91.38 109 ALA A CA 1
ATOM 892 C C . ALA A 1 109 ? 3.715 -1.322 -1.008 1.00 91.38 109 ALA A C 1
ATOM 894 O O . ALA A 1 109 ? 4.388 -1.128 0.004 1.00 91.38 109 ALA A O 1
ATOM 895 N N . ILE A 1 110 ? 2.641 -0.596 -1.312 1.00 92.19 110 ILE A N 1
ATOM 896 C CA . ILE A 1 110 ? 2.095 0.466 -0.459 1.00 92.19 110 ILE A CA 1
ATOM 897 C C . ILE A 1 110 ? 0.782 -0.022 0.143 1.00 92.19 110 ILE A C 1
ATOM 899 O O . ILE A 1 110 ? -0.049 -0.576 -0.577 1.00 92.19 110 ILE A O 1
ATOM 903 N N . GLY A 1 111 ? 0.569 0.217 1.433 1.00 91.88 111 GLY A N 1
ATOM 904 C CA . GLY A 1 111 ? -0.687 -0.083 2.115 1.00 91.88 111 GLY A CA 1
ATOM 905 C C . GLY A 1 111 ? -0.819 0.644 3.448 1.00 91.88 111 GLY A C 1
ATOM 906 O O . GLY A 1 111 ? 0.003 1.491 3.788 1.00 91.88 111 GLY A O 1
ATOM 907 N N . LEU A 1 112 ? -1.870 0.333 4.201 1.00 90.44 112 LEU A N 1
ATOM 908 C CA . LEU A 1 112 ? -2.116 0.974 5.491 1.00 90.44 112 LEU A CA 1
ATOM 909 C C . LEU A 1 112 ? -1.178 0.445 6.571 1.00 90.44 112 LEU A C 1
ATOM 911 O O . LEU A 1 112 ? -1.128 -0.761 6.810 1.00 90.44 112 LEU A O 1
ATOM 915 N N . ALA A 1 113 ? -0.474 1.341 7.261 1.00 88.94 113 ALA A N 1
ATOM 916 C CA . ALA A 1 113 ? 0.348 0.946 8.395 1.00 88.94 113 ALA A CA 1
ATOM 917 C C . ALA A 1 113 ? -0.525 0.484 9.578 1.00 88.94 113 ALA A C 1
ATOM 919 O O . ALA A 1 113 ? -1.658 0.948 9.720 1.00 88.94 113 ALA A O 1
ATOM 920 N N . PRO A 1 114 ? -0.000 -0.364 10.483 1.00 83.19 114 PRO A N 1
ATOM 921 C CA . PRO A 1 114 ? -0.746 -0.840 11.651 1.00 83.19 114 PRO A CA 1
ATOM 922 C C . PRO A 1 114 ? -1.334 0.278 12.525 1.00 83.19 114 PRO A C 1
ATOM 924 O O . PRO A 1 114 ? -2.370 0.075 13.151 1.00 83.19 114 PRO A O 1
ATOM 927 N N . GLY A 1 115 ? -0.691 1.452 12.553 1.00 79.69 115 GLY A N 1
ATOM 928 C CA . GLY A 1 115 ? -1.148 2.624 13.298 1.00 79.69 115 GLY A CA 1
ATOM 929 C C . GLY A 1 115 ? -2.075 3.575 12.567 1.00 79.69 115 GLY A C 1
ATOM 930 O O . GLY A 1 115 ? -2.414 4.621 13.119 1.00 79.69 115 GLY A O 1
ATOM 931 N N . HIS A 1 116 ? -2.483 3.238 11.347 1.00 84.38 116 HIS A N 1
ATOM 932 C CA . HIS A 1 116 ? -3.429 4.037 10.585 1.00 84.38 116 HIS A CA 1
ATOM 933 C C . HIS A 1 116 ? -4.798 4.074 11.280 1.00 84.38 116 HIS A C 1
ATOM 935 O O . HIS A 1 116 ? -5.280 3.044 11.762 1.00 84.38 116 HIS A O 1
ATOM 941 N N . GLY A 1 117 ? -5.474 5.230 11.264 1.00 79.25 117 GLY A N 1
ATOM 942 C CA . GLY A 1 117 ? -6.782 5.407 11.913 1.00 79.25 117 GLY A CA 1
ATOM 943 C C . GLY A 1 117 ? -7.823 4.358 11.491 1.00 79.25 117 GLY A C 1
ATOM 944 O O . GLY A 1 117 ? -8.517 3.788 12.332 1.00 79.25 117 GLY A O 1
ATOM 945 N N . ALA A 1 118 ? -7.851 4.014 10.200 1.00 80.31 118 ALA A N 1
ATOM 946 C CA . ALA A 1 118 ? -8.738 2.988 9.636 1.00 80.31 118 ALA A CA 1
ATOM 947 C C . ALA A 1 118 ? -8.452 1.531 10.079 1.00 80.31 118 ALA A C 1
ATOM 949 O O . ALA A 1 118 ? -9.337 0.686 9.961 1.00 80.31 118 ALA A O 1
ATOM 950 N N . LEU A 1 119 ? -7.244 1.205 10.568 1.00 77.06 119 LEU A N 1
ATOM 951 C CA . LEU A 1 119 ? -6.881 -0.159 11.000 1.00 77.06 119 LEU A CA 1
ATOM 952 C C . LEU A 1 119 ? -6.973 -0.373 12.513 1.00 77.06 119 LEU A C 1
ATOM 954 O O . LEU A 1 119 ? -6.664 -1.466 12.996 1.00 77.06 119 LEU A O 1
ATOM 958 N N . ASN A 1 120 ? -7.429 0.625 13.270 1.00 72.88 120 ASN A N 1
ATOM 959 C CA . ASN A 1 120 ? -7.546 0.513 14.716 1.00 72.88 120 ASN A CA 1
ATOM 960 C C . ASN A 1 120 ? -8.648 -0.493 15.111 1.00 72.88 120 ASN A C 1
ATOM 962 O O . ASN A 1 120 ? -9.813 -0.134 15.302 1.00 72.88 120 ASN A O 1
ATOM 966 N N . LYS A 1 121 ? -8.251 -1.766 15.267 1.00 59.78 121 LYS A N 1
ATOM 967 C CA . LYS A 1 121 ? -9.120 -2.923 15.568 1.00 59.78 121 LYS A CA 1
ATOM 968 C C . LYS A 1 121 ? -9.977 -2.748 16.824 1.00 59.78 121 LYS A C 1
ATOM 970 O O . LYS A 1 121 ? -10.975 -3.443 16.972 1.00 59.78 121 LYS A O 1
ATOM 975 N N . LYS A 1 122 ? -9.591 -1.850 17.737 1.00 61.31 122 LYS A N 1
ATOM 976 C CA . LYS A 1 122 ? -10.339 -1.561 18.969 1.00 61.31 122 LYS A CA 1
ATOM 977 C C . LYS A 1 122 ? -11.528 -0.618 18.740 1.00 61.31 122 LYS A C 1
ATOM 979 O O . LYS A 1 122 ? -12.368 -0.519 19.628 1.00 61.31 122 LYS A O 1
ATOM 984 N N . LYS A 1 123 ? -11.593 0.090 17.603 1.00 61.47 123 LYS A N 1
ATOM 985 C CA . LYS A 1 123 ? -12.601 1.133 17.350 1.00 61.47 123 LYS A CA 1
ATOM 986 C C . LYS A 1 123 ? -13.424 0.949 16.073 1.00 61.47 123 LYS A C 1
ATOM 988 O O . LYS A 1 123 ? -14.584 1.337 16.103 1.00 61.47 123 LYS A O 1
ATOM 993 N N . ARG A 1 124 ? -12.856 0.451 14.965 1.00 75.31 124 ARG A N 1
ATOM 994 C CA . ARG A 1 124 ? -13.508 0.523 13.637 1.00 75.31 124 ARG A CA 1
ATOM 995 C C . ARG A 1 124 ? -13.163 -0.661 12.732 1.00 75.31 124 ARG A C 1
ATOM 997 O O . ARG A 1 124 ? -12.056 -1.202 12.810 1.00 75.31 124 ARG A O 1
ATOM 1004 N N . LYS A 1 125 ? -14.086 -1.019 11.833 1.00 83.00 125 LYS A N 1
ATOM 1005 C CA . LYS A 1 125 ? -13.870 -1.991 10.747 1.00 83.00 125 LYS A CA 1
ATOM 1006 C C . LYS A 1 125 ? -13.975 -1.303 9.385 1.00 83.00 125 LYS A C 1
ATOM 1008 O O . LYS A 1 125 ? -14.892 -0.524 9.143 1.00 83.00 125 LYS A O 1
ATOM 1013 N N . VAL A 1 126 ? -13.051 -1.614 8.474 1.00 88.00 126 VAL A N 1
ATOM 1014 C CA . VAL A 1 126 ? -13.132 -1.163 7.075 1.00 88.00 126 VAL A CA 1
ATOM 1015 C C . VAL A 1 126 ? -14.310 -1.856 6.390 1.00 88.00 126 VAL A C 1
ATOM 1017 O O . VAL A 1 126 ? -14.368 -3.087 6.341 1.00 88.00 126 VAL A O 1
ATOM 1020 N N . THR A 1 127 ? -15.247 -1.066 5.869 1.00 88.69 127 THR A N 1
ATOM 1021 C CA . THR A 1 127 ? -16.449 -1.547 5.172 1.00 88.69 127 THR A CA 1
ATOM 1022 C C . THR A 1 127 ? -16.279 -1.515 3.667 1.00 88.69 127 THR A C 1
ATOM 1024 O O . THR A 1 127 ? -16.759 -2.420 2.987 1.00 88.69 127 THR A O 1
ATOM 1027 N N . LYS A 1 128 ? -15.591 -0.500 3.137 1.00 88.38 128 LYS A N 1
ATOM 1028 C CA . LYS A 1 128 ? -15.413 -0.333 1.697 1.00 88.38 128 LYS A CA 1
ATOM 1029 C C . LYS A 1 128 ? -14.097 0.360 1.373 1.00 88.38 128 LYS A C 1
ATOM 1031 O O . LYS A 1 128 ? -13.651 1.246 2.096 1.00 88.38 128 LYS A O 1
ATOM 1036 N N . ILE A 1 129 ? -13.487 -0.040 0.265 1.00 90.19 129 ILE A N 1
ATOM 1037 C CA . ILE A 1 129 ? -12.295 0.596 -0.293 1.00 90.19 129 ILE A CA 1
ATOM 1038 C C . ILE A 1 129 ? -12.629 0.963 -1.734 1.00 90.19 129 ILE A C 1
ATOM 1040 O O . ILE A 1 129 ? -13.010 0.097 -2.511 1.00 90.19 129 ILE A O 1
ATOM 1044 N N . ASP A 1 130 ? -12.494 2.237 -2.091 1.00 89.50 130 ASP A N 1
ATOM 1045 C CA . ASP A 1 130 ? -12.761 2.747 -3.433 1.00 89.50 130 ASP A CA 1
ATOM 1046 C C . ASP A 1 130 ? -11.466 3.284 -4.059 1.00 89.50 130 ASP A C 1
ATOM 1048 O O . ASP A 1 130 ? -10.869 4.244 -3.573 1.00 89.50 130 ASP A O 1
ATOM 1052 N N . PHE A 1 131 ? -11.041 2.692 -5.180 1.00 87.88 131 PHE A N 1
ATOM 1053 C CA . PHE A 1 131 ? -9.886 3.155 -5.975 1.00 87.88 131 PHE A CA 1
ATOM 1054 C C . PHE A 1 131 ? -10.245 4.245 -7.000 1.00 87.88 131 PHE A C 1
ATOM 1056 O O . PHE A 1 131 ? -9.415 4.643 -7.823 1.00 87.88 131 PHE A O 1
ATOM 1063 N N . ILE A 1 132 ? -11.492 4.718 -6.969 1.00 85.94 132 ILE A N 1
ATOM 1064 C CA . ILE A 1 132 ? -11.972 5.828 -7.787 1.00 85.94 132 ILE A CA 1
ATOM 1065 C C . ILE A 1 132 ? -11.838 7.092 -6.952 1.00 85.94 132 ILE A C 1
ATOM 1067 O O . ILE A 1 132 ? -12.584 7.295 -5.995 1.00 85.94 132 ILE A O 1
ATOM 1071 N N . VAL A 1 133 ? -10.892 7.952 -7.322 1.00 81.31 133 VAL A N 1
ATOM 1072 C CA . VAL A 1 133 ? -10.691 9.233 -6.645 1.00 81.31 133 VAL A CA 1
ATOM 1073 C C . VAL A 1 133 ? -10.734 10.359 -7.667 1.00 81.31 133 VAL A C 1
ATOM 1075 O O . VAL A 1 133 ? -10.041 10.310 -8.682 1.00 81.31 133 VAL A O 1
ATOM 1078 N N . ASN A 1 134 ? -11.541 11.391 -7.397 1.00 74.00 134 ASN A N 1
ATOM 1079 C CA . ASN A 1 134 ? -11.718 12.552 -8.280 1.00 74.00 134 ASN A CA 1
ATOM 1080 C C . ASN A 1 134 ? -12.084 12.153 -9.723 1.00 74.00 134 ASN A C 1
ATOM 1082 O O . ASN A 1 134 ? -11.428 12.586 -10.670 1.00 74.00 134 ASN A O 1
ATOM 1086 N N . GLU A 1 135 ? -13.079 11.268 -9.875 1.00 73.44 135 GLU A N 1
ATOM 1087 C CA . GLU A 1 135 ? -13.584 10.760 -11.170 1.00 73.44 135 GLU A CA 1
ATOM 1088 C C . GLU A 1 135 ? -12.565 9.964 -12.004 1.00 73.44 135 GLU A C 1
ATOM 1090 O O . GLU A 1 135 ? -12.842 9.568 -13.135 1.00 73.44 135 GLU A O 1
ATOM 1095 N N . LYS A 1 136 ? -11.382 9.684 -11.449 1.00 73.94 136 LYS A N 1
ATOM 1096 C CA . LYS A 1 136 ? -10.354 8.862 -12.083 1.00 73.94 136 LYS A CA 1
ATOM 1097 C C . LYS A 1 136 ? -10.235 7.548 -11.338 1.00 73.94 136 LYS A C 1
ATOM 1099 O O . LYS A 1 136 ? -9.925 7.516 -10.148 1.00 73.94 136 LYS A O 1
ATOM 1104 N N . ASN A 1 137 ? -10.455 6.458 -12.056 1.00 78.19 13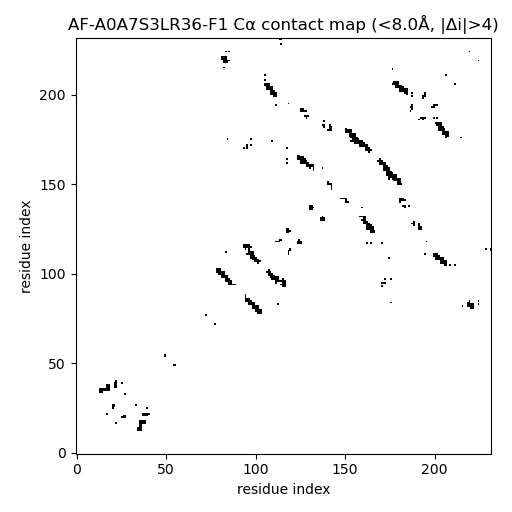7 ASN A N 1
ATOM 1105 C CA . ASN A 1 137 ? -10.239 5.129 -11.522 1.00 78.19 137 ASN A CA 1
ATOM 1106 C C . ASN A 1 137 ? -8.774 4.734 -11.699 1.00 78.19 137 ASN A C 1
ATOM 1108 O O . ASN A 1 137 ? -8.267 4.634 -12.818 1.00 78.19 137 ASN A O 1
ATOM 1112 N N . ILE A 1 138 ? -8.085 4.496 -10.587 1.00 76.88 138 ILE A N 1
ATOM 1113 C CA . ILE A 1 138 ? -6.668 4.138 -10.625 1.00 76.88 138 ILE A CA 1
ATOM 1114 C C . ILE A 1 138 ? -6.454 2.709 -11.129 1.00 76.88 138 ILE A C 1
ATOM 1116 O O . ILE A 1 138 ? -5.419 2.415 -11.729 1.00 76.88 138 ILE A O 1
ATOM 1120 N N . ALA A 1 139 ? -7.454 1.839 -10.968 1.00 74.19 139 ALA A N 1
ATOM 1121 C CA . ALA A 1 139 ? -7.425 0.485 -11.510 1.00 74.19 139 ALA A CA 1
ATOM 1122 C C . ALA A 1 139 ? -7.314 0.470 -13.043 1.00 74.19 139 ALA A C 1
ATOM 1124 O O . ALA A 1 139 ? -6.643 -0.401 -13.600 1.00 74.19 139 ALA A O 1
ATOM 1125 N N . ASP A 1 140 ? -7.897 1.463 -13.719 1.00 71.31 140 ASP A N 1
ATOM 1126 C CA . ASP A 1 140 ? -7.884 1.555 -15.184 1.00 71.31 140 ASP A CA 1
ATOM 1127 C C . ASP A 1 140 ? -6.500 1.939 -15.722 1.00 71.31 140 ASP A C 1
ATOM 1129 O O . ASP A 1 140 ? -6.147 1.638 -16.862 1.00 71.31 140 ASP A O 1
ATOM 1133 N N . PHE A 1 141 ? -5.658 2.532 -14.873 1.00 67.38 141 PHE A N 1
ATOM 1134 C CA . PHE A 1 141 ? -4.269 2.853 -15.187 1.00 67.38 141 PHE A CA 1
ATOM 1135 C C . PHE A 1 141 ? -3.324 1.650 -15.075 1.00 67.38 141 PHE A C 1
ATOM 1137 O O . PHE A 1 141 ? -2.105 1.805 -15.218 1.00 67.38 141 PHE A O 1
ATOM 1144 N N . LYS A 1 142 ? -3.862 0.441 -14.848 1.00 59.41 142 LYS A N 1
ATOM 1145 C CA . LYS A 1 142 ? -3.094 -0.805 -14.809 1.00 59.41 142 LYS A CA 1
ATOM 1146 C C . LYS A 1 142 ? -2.320 -1.004 -16.111 1.00 59.41 142 LYS A C 1
ATOM 1148 O O . LYS A 1 142 ? -2.861 -1.211 -17.196 1.00 59.41 142 LYS A O 1
ATOM 1153 N N . VAL A 1 143 ? -1.002 -1.016 -15.976 1.00 58.09 143 VAL A N 1
ATOM 1154 C CA . VAL A 1 143 ? -0.068 -1.120 -17.095 1.00 58.09 143 VAL A CA 1
ATOM 1155 C C . VAL A 1 143 ? 0.137 -2.589 -17.416 1.00 58.09 143 VAL A C 1
ATOM 1157 O O . VAL A 1 143 ? 1.004 -3.257 -16.850 1.00 58.09 143 VAL A O 1
ATOM 1160 N N . SER A 1 144 ? -0.678 -3.116 -18.321 1.00 51.09 144 SER A N 1
ATOM 1161 C CA . SER A 1 144 ? -0.547 -4.494 -18.786 1.00 51.09 144 SER A CA 1
ATOM 1162 C C . SER A 1 144 ? 0.460 -4.606 -19.947 1.00 51.09 144 SER A C 1
ATOM 1164 O O . SER A 1 144 ? 0.625 -3.697 -20.760 1.00 51.09 144 SER A O 1
ATOM 1166 N N . GLY A 1 145 ? 1.190 -5.726 -20.015 1.00 49.94 145 GLY A N 1
ATOM 1167 C CA . GLY A 1 145 ? 2.049 -6.082 -21.155 1.00 49.94 145 GLY A CA 1
ATOM 1168 C C . GLY A 1 145 ? 3.548 -6.247 -20.854 1.00 49.94 145 GLY A C 1
ATOM 1169 O O . GLY A 1 145 ? 4.125 -5.596 -19.983 1.00 49.94 145 GLY A O 1
ATOM 1170 N N . LYS A 1 146 ? 4.215 -7.104 -21.649 1.00 49.16 146 LYS A N 1
ATOM 1171 C CA . LYS A 1 146 ? 5.619 -7.559 -21.482 1.00 49.16 146 LYS A CA 1
ATOM 1172 C C . LYS A 1 146 ? 6.677 -6.443 -21.423 1.00 49.16 146 LYS A C 1
ATOM 1174 O O . LYS A 1 146 ? 7.792 -6.692 -20.982 1.00 49.16 146 LYS A O 1
ATOM 1179 N N . ARG A 1 147 ? 6.358 -5.227 -21.885 1.00 56.41 147 ARG A N 1
ATOM 1180 C CA . ARG A 1 147 ? 7.294 -4.087 -21.951 1.00 56.41 147 ARG A CA 1
ATOM 1181 C C . ARG A 1 147 ? 7.002 -2.971 -20.946 1.00 56.41 147 ARG A C 1
ATOM 1183 O O . ARG A 1 147 ? 7.804 -2.045 -20.877 1.00 56.41 147 ARG A O 1
ATOM 1190 N N . LYS A 1 148 ? 5.880 -3.025 -20.206 1.00 59.09 148 LYS A N 1
ATOM 1191 C CA . LYS A 1 148 ? 5.448 -1.999 -19.226 1.00 59.09 148 LYS A CA 1
ATOM 1192 C C . LYS A 1 148 ? 5.647 -0.543 -19.718 1.00 59.09 148 LYS A C 1
ATOM 1194 O O . LYS A 1 148 ? 5.936 0.367 -18.929 1.00 59.09 148 LYS A O 1
ATOM 1199 N N . LYS A 1 149 ? 5.550 -0.321 -21.039 1.00 43.28 149 LYS A N 1
ATOM 1200 C CA . LYS A 1 149 ? 5.621 0.996 -21.688 1.00 43.28 149 LYS A CA 1
ATOM 1201 C C . LYS A 1 149 ? 4.239 1.631 -21.538 1.00 43.28 149 LYS A C 1
ATOM 1203 O O . LYS A 1 149 ? 3.268 1.010 -21.943 1.00 43.28 149 LYS A O 1
ATOM 1208 N N . GLY A 1 150 ? 4.168 2.819 -20.939 1.00 54.56 150 GLY A N 1
ATOM 1209 C CA . GLY A 1 150 ? 2.904 3.541 -20.719 1.00 54.56 150 GLY A CA 1
ATOM 1210 C C . GLY A 1 150 ? 2.456 3.667 -19.263 1.00 54.56 150 GLY A C 1
ATOM 1211 O O . GLY A 1 150 ? 1.383 4.195 -19.014 1.00 54.56 150 GLY A O 1
ATOM 1212 N N . GLY A 1 151 ? 3.255 3.207 -18.294 1.00 62.81 151 GLY A N 1
ATOM 1213 C CA . GLY A 1 151 ? 2.864 3.353 -16.895 1.00 62.81 151 GLY A CA 1
ATOM 1214 C C . GLY A 1 151 ? 2.907 4.773 -16.372 1.00 62.81 151 GLY A C 1
ATOM 1215 O O . GLY A 1 151 ? 3.883 5.487 -16.610 1.00 62.81 151 GLY A O 1
ATOM 1216 N N . ILE A 1 152 ? 1.842 5.136 -15.663 1.00 80.44 152 ILE A N 1
ATOM 1217 C CA . ILE A 1 152 ? 1.631 6.463 -15.104 1.00 80.44 152 ILE A CA 1
ATOM 1218 C C . ILE A 1 152 ? 2.535 6.659 -13.895 1.00 80.44 152 ILE A C 1
ATOM 1220 O O . ILE A 1 152 ? 2.700 5.772 -13.054 1.00 80.44 152 ILE A O 1
ATOM 1224 N N . TRP A 1 153 ? 3.145 7.838 -13.854 1.00 85.38 153 TRP A N 1
ATOM 1225 C CA . TRP A 1 153 ? 3.943 8.295 -12.732 1.00 85.38 153 TRP A CA 1
ATOM 1226 C C . TRP A 1 153 ? 3.057 9.078 -11.774 1.00 85.38 153 TRP A C 1
ATOM 1228 O O . TRP A 1 153 ? 2.476 10.095 -12.148 1.00 85.38 153 TRP A O 1
ATOM 1238 N N . PHE A 1 154 ? 2.998 8.617 -10.536 1.00 87.31 154 PHE A N 1
ATOM 1239 C CA . PHE A 1 154 ? 2.395 9.321 -9.424 1.00 87.31 154 PHE A CA 1
ATOM 1240 C C . PHE A 1 154 ? 3.424 10.173 -8.693 1.00 87.31 154 PHE A C 1
ATOM 1242 O O . PHE A 1 154 ? 4.605 9.834 -8.589 1.00 87.31 154 PHE A O 1
ATOM 1249 N N . VAL A 1 155 ? 2.941 11.307 -8.198 1.00 88.94 155 VAL A N 1
ATOM 1250 C CA . VAL A 1 155 ? 3.629 12.166 -7.232 1.00 88.94 155 VAL A CA 1
ATOM 1251 C C . VAL A 1 155 ? 3.209 11.715 -5.830 1.00 88.94 155 VAL A C 1
ATOM 1253 O O . VAL A 1 155 ? 2.135 11.139 -5.677 1.00 88.94 155 VAL A O 1
ATOM 1256 N N . ALA A 1 156 ? 4.014 11.994 -4.804 1.00 87.44 156 ALA A N 1
ATOM 1257 C CA . ALA A 1 156 ? 3.727 11.600 -3.421 1.00 87.44 156 ALA A CA 1
ATOM 1258 C C . ALA A 1 156 ? 2.342 12.056 -2.911 1.00 87.44 156 ALA A C 1
ATOM 1260 O O . ALA A 1 156 ? 1.682 11.331 -2.174 1.00 87.44 156 ALA A O 1
ATOM 1261 N N . SER A 1 157 ? 1.860 13.226 -3.340 1.00 87.94 157 SER A N 1
ATOM 1262 C CA . SER A 1 157 ? 0.543 13.752 -2.959 1.00 87.94 157 SER A CA 1
ATOM 1263 C C . SER A 1 157 ? -0.630 13.157 -3.744 1.00 87.94 157 SER A C 1
ATOM 1265 O O . SER A 1 157 ? -1.776 13.506 -3.464 1.00 87.94 157 SER A O 1
ATOM 1267 N N . HIS A 1 158 ? -0.380 12.293 -4.736 1.00 88.19 158 HIS A N 1
ATOM 1268 C CA . HIS A 1 158 ? -1.450 11.725 -5.548 1.00 88.19 158 HIS A CA 1
ATOM 1269 C C . HIS A 1 158 ? -2.326 10.812 -4.676 1.00 88.19 158 HIS A C 1
ATOM 1271 O O . HIS A 1 158 ? -1.793 9.888 -4.054 1.00 88.19 158 HIS A O 1
ATOM 1277 N N . PRO A 1 159 ? -3.652 11.026 -4.629 1.00 88.94 159 PRO A N 1
ATOM 1278 C CA . PRO A 1 159 ? -4.543 10.129 -3.909 1.00 88.94 159 PRO A CA 1
ATOM 1279 C C . PRO A 1 159 ? -4.612 8.767 -4.604 1.00 88.94 159 PRO A C 1
ATOM 1281 O O . PRO A 1 159 ? -4.639 8.716 -5.833 1.00 88.94 159 PRO A O 1
ATOM 1284 N N . LEU A 1 160 ? -4.634 7.686 -3.827 1.00 89.19 160 LEU A N 1
ATOM 1285 C CA . LEU A 1 160 ? -4.691 6.306 -4.307 1.00 89.19 160 LEU A CA 1
ATOM 1286 C C . LEU A 1 160 ? -6.079 5.687 -4.140 1.00 89.19 160 LEU A C 1
ATOM 1288 O O . LEU A 1 160 ? -6.613 5.073 -5.059 1.00 89.19 160 LEU A O 1
ATOM 1292 N N . CYS A 1 161 ? -6.660 5.821 -2.954 1.00 90.06 161 CYS A N 1
ATOM 1293 C CA . CYS A 1 161 ? -7.970 5.266 -2.661 1.00 90.06 161 CYS A CA 1
ATOM 1294 C C . CYS A 1 161 ? -8.617 5.987 -1.488 1.00 90.06 161 CYS A C 1
ATOM 1296 O O . CYS A 1 161 ? -7.934 6.569 -0.641 1.00 90.06 161 CYS A O 1
ATOM 1298 N N . THR A 1 162 ? -9.934 5.872 -1.424 1.00 91.38 162 THR A N 1
ATOM 1299 C CA . THR A 1 162 ? -10.732 6.277 -0.274 1.00 91.38 162 THR A CA 1
ATOM 1300 C C . THR A 1 162 ? -11.150 5.029 0.488 1.00 91.38 162 THR A C 1
ATOM 1302 O O . THR A 1 162 ? -11.624 4.064 -0.108 1.00 91.38 162 THR A O 1
ATOM 1305 N N . ILE A 1 163 ? -10.965 5.040 1.801 1.00 90.81 163 ILE A N 1
ATOM 1306 C CA . ILE A 1 163 ? -11.323 3.936 2.688 1.00 90.81 163 ILE A CA 1
ATOM 1307 C C . ILE A 1 163 ? -12.461 4.402 3.577 1.00 90.81 163 ILE A C 1
ATOM 1309 O O . ILE A 1 163 ? -12.340 5.422 4.248 1.00 90.81 163 ILE A O 1
ATOM 1313 N N . GLU A 1 164 ? -13.554 3.656 3.571 1.00 90.50 164 GLU A N 1
ATOM 1314 C CA . GLU A 1 164 ? -14.737 3.911 4.381 1.00 90.50 164 GLU A CA 1
ATOM 1315 C C . GLU A 1 164 ? -14.818 2.878 5.507 1.00 90.50 164 GLU A C 1
ATOM 1317 O O . GLU A 1 164 ? -14.590 1.679 5.301 1.00 90.50 164 GLU A O 1
ATOM 1322 N N . CYS A 1 165 ? -15.100 3.363 6.712 1.00 88.50 165 CYS A N 1
ATOM 1323 C CA . CYS A 1 165 ? -15.294 2.542 7.900 1.00 88.50 165 CYS A CA 1
ATOM 1324 C C . CYS A 1 165 ? -16.783 2.387 8.237 1.00 88.50 165 CYS A C 1
ATOM 1326 O O . CYS A 1 165 ? -17.640 3.122 7.750 1.00 88.50 165 CYS A O 1
ATOM 1328 N N . ASP A 1 166 ? -17.085 1.435 9.111 1.00 87.62 166 ASP A N 1
ATOM 1329 C CA . ASP A 1 166 ? -18.413 1.194 9.687 1.00 87.62 166 ASP A CA 1
ATOM 1330 C C . ASP A 1 166 ? -18.997 2.398 10.439 1.00 87.62 166 ASP A C 1
ATOM 1332 O O . ASP A 1 166 ? -20.198 2.639 10.378 1.00 87.62 166 ASP A O 1
ATOM 1336 N N . ASP A 1 167 ? -18.142 3.197 11.071 1.00 84.81 167 ASP A N 1
ATOM 1337 C CA . ASP A 1 167 ? -18.494 4.455 11.745 1.00 84.81 167 ASP A CA 1
ATOM 1338 C C . ASP A 1 167 ? -18.795 5.619 10.766 1.00 84.81 167 ASP A C 1
ATOM 1340 O O . ASP A 1 167 ? -18.936 6.770 11.168 1.00 84.81 167 ASP A O 1
ATOM 1344 N N . GLY A 1 168 ? -18.808 5.367 9.450 1.00 82.44 168 GLY A N 1
ATOM 1345 C CA . GLY A 1 168 ? -19.011 6.386 8.408 1.00 82.44 168 GLY A CA 1
ATOM 1346 C C . GLY A 1 168 ? -17.809 7.310 8.159 1.00 82.44 168 GLY A C 1
ATOM 1347 O O . GLY A 1 168 ? -17.858 8.169 7.277 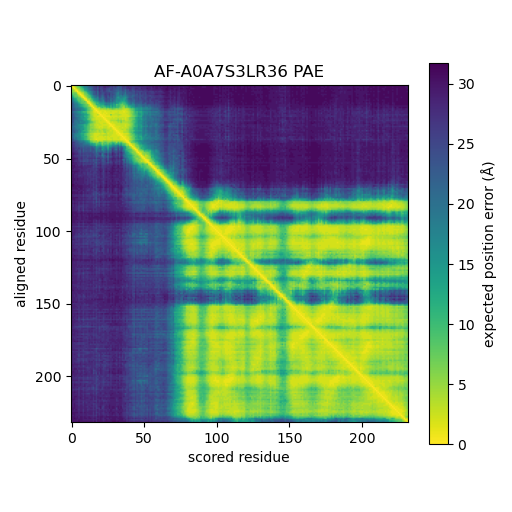1.00 82.44 168 GLY A O 1
ATOM 1348 N N . SER A 1 169 ? -16.714 7.126 8.903 1.00 86.12 169 SER A N 1
ATOM 1349 C CA . SER A 1 169 ? -15.448 7.845 8.708 1.00 86.12 169 SER A CA 1
ATOM 1350 C C . SER A 1 169 ? -14.802 7.475 7.368 1.00 86.12 169 SER A C 1
ATOM 1352 O O . SER A 1 169 ? -14.809 6.303 6.979 1.00 86.12 169 SER A O 1
ATOM 1354 N N . LYS A 1 170 ? -14.219 8.463 6.676 1.00 89.06 170 LYS A N 1
ATOM 1355 C CA . LYS A 1 170 ? -13.563 8.280 5.372 1.00 89.06 170 LYS A CA 1
ATOM 1356 C C . LYS A 1 170 ? -12.116 8.752 5.414 1.00 89.06 170 LYS A C 1
ATOM 1358 O O . LYS A 1 170 ? -11.852 9.880 5.812 1.00 89.06 170 LYS A O 1
ATOM 1363 N N . TYR A 1 171 ? -11.204 7.909 4.943 1.00 88.69 171 TYR A N 1
ATOM 1364 C CA . TYR A 1 171 ? -9.766 8.169 4.910 1.00 88.69 171 TYR A CA 1
ATOM 1365 C C . TYR A 1 171 ? -9.262 8.224 3.471 1.00 88.69 171 TYR A C 1
ATOM 1367 O O . TYR A 1 171 ? -9.529 7.312 2.686 1.00 88.69 171 TYR A O 1
ATOM 1375 N N . LEU A 1 172 ? -8.515 9.274 3.126 1.00 88.56 172 LEU A N 1
ATOM 1376 C CA . LEU A 1 172 ? -7.934 9.444 1.798 1.00 88.56 172 LEU A CA 1
ATOM 1377 C C . LEU A 1 172 ? -6.461 9.034 1.807 1.00 88.56 172 LEU A C 1
ATOM 1379 O O . LEU A 1 172 ? -5.584 9.798 2.198 1.00 88.56 172 LEU A O 1
ATOM 1383 N N . VAL A 1 173 ? -6.166 7.843 1.296 1.00 90.25 173 VAL A N 1
ATOM 1384 C CA . VAL A 1 173 ? -4.788 7.349 1.259 1.00 90.25 173 VAL A CA 1
ATOM 1385 C C . VAL A 1 173 ? -4.055 7.944 0.063 1.00 90.25 173 VAL A C 1
ATOM 1387 O O . VAL A 1 173 ? -4.540 7.882 -1.068 1.00 90.25 173 VAL A O 1
ATOM 1390 N N . LYS A 1 174 ? -2.862 8.496 0.297 1.00 90.12 174 LYS A N 1
ATOM 1391 C CA . LYS A 1 174 ? -1.984 9.062 -0.741 1.00 90.12 174 LYS A CA 1
ATOM 1392 C C . LYS A 1 174 ? -0.834 8.111 -1.074 1.00 90.12 174 LYS A C 1
ATOM 1394 O O . LYS A 1 174 ? -0.537 7.186 -0.326 1.00 90.12 174 LYS A O 1
ATOM 1399 N N . ALA A 1 175 ? -0.179 8.336 -2.212 1.00 87.75 175 ALA A N 1
ATOM 1400 C CA . ALA A 1 175 ? 0.945 7.508 -2.651 1.00 87.75 175 ALA A CA 1
ATOM 1401 C C . ALA A 1 175 ? 2.175 7.636 -1.745 1.00 87.75 175 ALA A C 1
ATOM 1403 O O . ALA A 1 175 ? 2.964 6.700 -1.651 1.00 87.75 175 ALA A O 1
ATOM 1404 N N . SER A 1 176 ? 2.358 8.801 -1.120 1.00 87.94 176 SER A N 1
ATOM 1405 C CA . SER A 1 176 ? 3.446 9.168 -0.202 1.00 87.94 176 SER A CA 1
ATOM 1406 C C . SER A 1 176 ? 4.863 9.117 -0.785 1.00 87.94 176 SER A C 1
ATOM 1408 O O . SER A 1 176 ? 5.778 9.738 -0.254 1.00 87.94 176 SER A O 1
ATOM 1410 N N . ILE A 1 177 ? 5.045 8.467 -1.932 1.00 90.06 177 ILE A N 1
ATOM 1411 C CA . ILE A 1 177 ? 6.279 8.413 -2.700 1.00 90.06 177 ILE A CA 1
ATOM 1412 C C . ILE A 1 177 ? 6.011 8.693 -4.176 1.00 90.06 177 ILE A C 1
ATOM 1414 O O . ILE A 1 177 ? 4.969 8.338 -4.734 1.00 90.06 177 ILE A O 1
ATOM 1418 N N . ARG A 1 178 ? 6.989 9.308 -4.846 1.00 89.94 178 ARG A N 1
ATOM 1419 C CA . ARG A 1 178 ? 6.963 9.433 -6.301 1.00 89.94 178 ARG A CA 1
ATOM 1420 C C . ARG A 1 178 ? 7.276 8.077 -6.925 1.00 89.94 178 ARG A C 1
ATOM 1422 O O . ARG A 1 178 ? 8.348 7.515 -6.711 1.00 89.94 178 ARG A O 1
ATOM 1429 N N . CYS A 1 179 ? 6.349 7.537 -7.703 1.00 89.62 179 CYS A N 1
ATOM 1430 C CA . CYS A 1 179 ? 6.469 6.166 -8.181 1.00 89.62 179 CYS A CA 1
ATOM 1431 C C . CYS A 1 179 ? 5.685 5.915 -9.466 1.00 89.62 179 CYS A C 1
ATOM 1433 O O . CYS A 1 179 ? 4.788 6.666 -9.833 1.00 89.62 179 CYS A O 1
ATOM 1435 N N . LYS A 1 180 ? 6.043 4.851 -10.179 1.00 88.06 180 LYS A N 1
ATOM 1436 C CA . LYS A 1 180 ? 5.304 4.350 -11.335 1.00 88.06 180 LYS A CA 1
ATOM 1437 C C . LYS A 1 180 ? 4.356 3.244 -10.887 1.00 88.06 180 LYS A C 1
ATOM 1439 O O . LYS A 1 180 ? 4.815 2.269 -10.296 1.00 88.06 180 LYS A O 1
ATOM 1444 N N . LEU A 1 181 ? 3.070 3.355 -11.209 1.00 85.75 181 LEU A N 1
ATOM 1445 C CA . LEU A 1 181 ? 2.085 2.327 -10.864 1.00 85.75 181 LEU A CA 1
ATOM 1446 C C . LEU A 1 181 ? 2.322 1.040 -11.666 1.00 85.75 181 LEU A C 1
ATOM 1448 O O . LEU A 1 181 ? 2.509 1.086 -12.886 1.00 85.75 181 LEU A O 1
ATOM 1452 N N . TYR A 1 182 ? 2.332 -0.104 -10.980 1.00 84.88 182 TYR A N 1
ATOM 1453 C CA . TYR A 1 182 ? 2.429 -1.430 -11.596 1.00 84.88 182 TYR A CA 1
ATOM 1454 C C . TYR A 1 182 ? 1.113 -2.188 -11.460 1.00 84.88 182 TYR A C 1
ATOM 1456 O O . TYR A 1 182 ? 0.616 -2.726 -12.449 1.00 84.88 182 TYR A O 1
ATOM 1464 N N . GLU A 1 183 ? 0.559 -2.220 -10.251 1.00 84.00 183 GLU A N 1
ATOM 1465 C CA . GLU A 1 183 ? -0.639 -2.990 -9.944 1.00 84.00 183 GLU A CA 1
ATOM 1466 C C . GLU A 1 183 ? -1.461 -2.327 -8.840 1.00 84.00 183 GLU A C 1
ATOM 1468 O O . GLU A 1 183 ? -0.919 -1.670 -7.954 1.00 84.00 183 GLU A O 1
ATOM 1473 N N . VAL A 1 184 ? -2.776 -2.514 -8.916 1.00 86.06 184 VAL A N 1
ATOM 1474 C CA . VAL A 1 184 ? -3.746 -2.143 -7.884 1.00 86.06 184 VAL A CA 1
ATOM 1475 C C . VAL A 1 184 ? -4.342 -3.433 -7.343 1.00 86.06 184 VAL A C 1
ATOM 1477 O O . VAL A 1 184 ? -4.695 -4.318 -8.129 1.00 86.06 184 VAL A O 1
ATOM 1480 N N . ASN A 1 185 ? -4.452 -3.549 -6.023 1.00 86.38 185 ASN A N 1
ATOM 1481 C CA . ASN A 1 185 ? -5.005 -4.733 -5.389 1.00 86.38 185 ASN A CA 1
ATOM 1482 C C . ASN A 1 185 ? -6.539 -4.711 -5.436 1.00 86.38 185 ASN A C 1
ATOM 1484 O O . ASN A 1 185 ? -7.211 -4.246 -4.517 1.00 86.38 185 ASN A O 1
ATOM 1488 N N . LEU A 1 186 ? -7.093 -5.242 -6.525 1.00 87.12 186 LEU A N 1
ATOM 1489 C CA . LEU A 1 186 ? -8.542 -5.291 -6.739 1.00 87.12 186 LEU A CA 1
ATOM 1490 C C . LEU A 1 186 ? -9.262 -6.267 -5.803 1.00 87.12 186 LEU A C 1
ATOM 1492 O O . LEU A 1 186 ? -10.465 -6.130 -5.624 1.00 87.12 186 LEU A O 1
ATOM 1496 N N . THR A 1 187 ? -8.547 -7.192 -5.150 1.00 84.31 187 THR A N 1
ATOM 1497 C CA . THR A 1 187 ? -9.161 -8.133 -4.189 1.00 84.31 187 THR A CA 1
ATOM 1498 C C . THR A 1 187 ? -9.790 -7.421 -2.992 1.00 84.31 187 THR A C 1
ATOM 1500 O O . THR A 1 187 ? -10.660 -7.978 -2.332 1.00 84.31 187 THR A O 1
ATOM 1503 N N . LEU A 1 188 ? -9.374 -6.179 -2.733 1.00 86.62 188 LEU A N 1
ATOM 1504 C CA . LEU A 1 188 ? -9.917 -5.325 -1.683 1.00 86.62 188 LEU A CA 1
ATOM 1505 C C . LEU A 1 188 ? -11.292 -4.737 -2.030 1.00 86.62 188 LEU A C 1
ATOM 1507 O O . LEU A 1 188 ? -11.998 -4.308 -1.121 1.00 86.62 188 LEU A O 1
ATOM 1511 N N . LEU A 1 189 ? -11.675 -4.727 -3.314 1.00 86.25 189 LEU A N 1
ATOM 1512 C CA . LEU A 1 189 ? -13.025 -4.351 -3.746 1.00 86.25 189 LEU A CA 1
ATOM 1513 C C . LEU A 1 189 ? -14.035 -5.441 -3.377 1.00 86.25 189 LEU A C 1
ATOM 1515 O O . LEU A 1 189 ? -15.128 -5.132 -2.911 1.00 86.25 189 LEU A O 1
ATOM 1519 N N . ASP A 1 190 ? -13.645 -6.704 -3.563 1.00 86.00 190 ASP A N 1
ATOM 1520 C CA . ASP A 1 190 ? -14.483 -7.864 -3.252 1.00 86.00 190 ASP A CA 1
ATOM 1521 C C . ASP A 1 190 ? -14.444 -8.205 -1.752 1.00 86.00 190 ASP A C 1
ATOM 1523 O O . ASP A 1 190 ? -15.465 -8.523 -1.144 1.00 86.00 190 ASP A O 1
ATOM 1527 N N . CYS A 1 191 ? -13.256 -8.138 -1.142 1.00 85.06 191 CYS A N 1
ATOM 1528 C CA . CYS A 1 191 ? -13.005 -8.523 0.245 1.00 85.06 191 CYS A CA 1
ATOM 1529 C C . CYS A 1 191 ? -12.165 -7.448 0.964 1.00 85.06 191 CYS A C 1
ATOM 1531 O O . CYS A 1 191 ? -10.941 -7.591 1.078 1.00 85.06 191 CYS A O 1
ATOM 1533 N N . PRO A 1 192 ? -12.790 -6.379 1.497 1.00 86.44 192 PRO A N 1
ATOM 1534 C CA . PRO A 1 192 ? -12.076 -5.286 2.166 1.00 86.44 192 PRO A CA 1
ATOM 1535 C C . PRO A 1 192 ? -11.332 -5.737 3.430 1.00 86.44 192 PRO A C 1
ATOM 1537 O O . PRO A 1 192 ? -10.349 -5.125 3.831 1.00 86.44 192 PRO A O 1
ATOM 1540 N N . GLU A 1 193 ? -11.743 -6.851 4.035 1.00 84.88 193 GLU A N 1
ATOM 1541 C CA . GLU A 1 193 ? -11.094 -7.455 5.201 1.00 84.88 193 GLU A CA 1
ATOM 1542 C C . GLU A 1 193 ? -9.677 -7.988 4.937 1.00 84.88 193 GLU A C 1
ATOM 1544 O O . GLU A 1 193 ? -8.884 -8.107 5.871 1.00 84.88 193 GLU A O 1
ATOM 1549 N N . ASN A 1 194 ? -9.295 -8.197 3.673 1.00 85.19 194 ASN A N 1
ATOM 1550 C CA . ASN A 1 194 ? -7.920 -8.559 3.322 1.00 85.19 194 ASN A CA 1
ATOM 1551 C C . ASN A 1 194 ? -6.905 -7.454 3.651 1.00 85.19 194 ASN A C 1
ATOM 1553 O O . ASN A 1 194 ? -5.706 -7.730 3.692 1.00 85.19 194 ASN A O 1
ATOM 1557 N N . ILE A 1 195 ? -7.358 -6.228 3.937 1.00 86.19 195 ILE A N 1
ATOM 1558 C CA . ILE A 1 195 ? -6.493 -5.121 4.355 1.00 86.19 195 ILE A CA 1
ATOM 1559 C C . ILE A 1 195 ? -5.783 -5.380 5.694 1.00 86.19 195 ILE A C 1
ATOM 1561 O O . ILE A 1 195 ? -4.723 -4.815 5.943 1.00 86.19 195 ILE A O 1
ATOM 1565 N N . TYR A 1 196 ? -6.333 -6.255 6.544 1.00 83.31 196 TYR A N 1
ATOM 1566 C CA . TYR A 1 196 ? -5.734 -6.631 7.831 1.00 83.31 196 TYR A CA 1
ATOM 1567 C C . TYR A 1 196 ? -4.683 -7.747 7.714 1.00 83.31 196 TYR A C 1
ATOM 1569 O O . TYR A 1 196 ? -4.038 -8.091 8.708 1.00 83.31 196 TYR A O 1
ATOM 1577 N N . THR A 1 197 ? -4.545 -8.338 6.527 1.00 81.31 197 THR A N 1
ATOM 1578 C CA . THR A 1 197 ? -3.698 -9.503 6.251 1.00 81.31 197 THR A CA 1
ATOM 1579 C C . THR A 1 197 ? -2.340 -9.060 5.698 1.00 81.31 197 THR A C 1
ATOM 1581 O O . THR A 1 197 ? -2.173 -7.929 5.248 1.00 81.31 197 THR A O 1
ATOM 1584 N N . SER A 1 198 ? -1.354 -9.959 5.658 1.00 74.19 198 SER A N 1
ATOM 1585 C CA . SER A 1 198 ? -0.038 -9.705 5.045 1.00 74.19 198 SER A CA 1
ATOM 1586 C C . SER A 1 198 ? -0.107 -9.321 3.559 1.00 74.19 198 SER A C 1
ATOM 1588 O O . SER A 1 198 ? 0.771 -8.624 3.055 1.00 74.19 198 SER A O 1
ATOM 1590 N N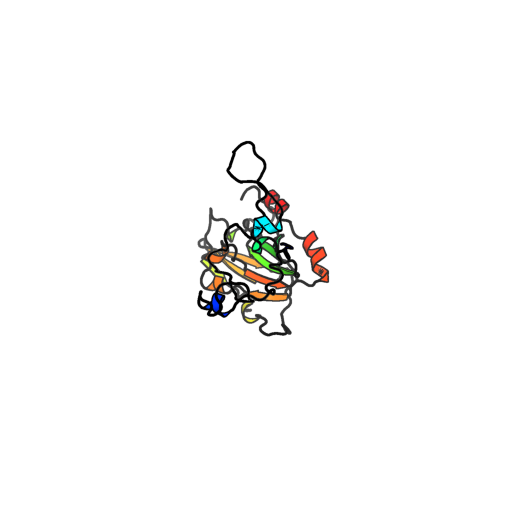 . SER A 1 199 ? -1.168 -9.728 2.858 1.00 77.38 199 SER A N 1
ATOM 1591 C CA . SER A 1 199 ? -1.465 -9.347 1.475 1.00 77.38 199 SER A CA 1
ATOM 1592 C C . SER A 1 199 ? -2.278 -8.050 1.348 1.00 77.38 199 SER A C 1
ATOM 1594 O O . SER A 1 199 ? -2.639 -7.685 0.230 1.00 77.38 199 SER A O 1
ATOM 1596 N N . GLY A 1 200 ? -2.539 -7.332 2.445 1.00 84.50 200 GLY A N 1
ATOM 1597 C CA . GLY A 1 200 ? -3.346 -6.106 2.526 1.00 84.50 200 GLY A CA 1
ATOM 1598 C C . GLY A 1 200 ? -2.709 -4.845 1.932 1.00 84.50 200 GLY A C 1
ATOM 1599 O O . GLY A 1 200 ? -2.953 -3.735 2.397 1.00 84.50 200 GLY A O 1
ATOM 1600 N N . HIS A 1 201 ? -1.868 -4.995 0.912 1.00 90.38 201 HIS A N 1
ATOM 1601 C CA . HIS A 1 201 ? -1.341 -3.873 0.143 1.00 90.38 201 HIS A CA 1
ATOM 1602 C C . HIS A 1 201 ? -2.434 -3.273 -0.749 1.00 90.38 201 HIS A C 1
ATOM 1604 O O . HIS A 1 201 ? -3.278 -3.993 -1.275 1.00 90.38 201 HIS A O 1
ATOM 1610 N N . LEU A 1 202 ? -2.401 -1.959 -0.945 1.00 90.88 202 LEU A N 1
ATOM 1611 C CA . LEU A 1 202 ? -3.314 -1.223 -1.820 1.00 90.88 202 LEU A CA 1
ATOM 1612 C C . LEU A 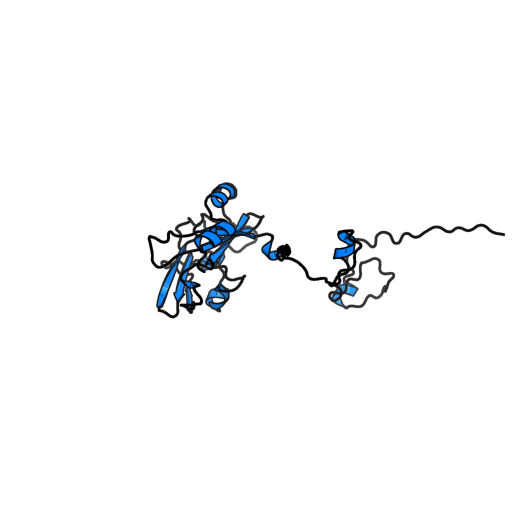1 202 ? -2.810 -1.236 -3.263 1.00 90.88 202 LEU A C 1
ATOM 1614 O O . LEU A 1 202 ? -3.565 -1.495 -4.199 1.00 90.88 202 LEU A O 1
ATOM 1618 N N . VAL A 1 203 ? -1.516 -0.961 -3.444 1.00 89.44 203 VAL A N 1
ATOM 1619 C CA . VAL A 1 203 ? -0.885 -0.863 -4.763 1.00 89.44 203 VAL A CA 1
ATOM 1620 C C . VAL A 1 203 ? 0.541 -1.402 -4.742 1.00 89.44 203 VAL A C 1
ATOM 1622 O O . VAL A 1 203 ? 1.242 -1.337 -3.731 1.00 89.44 203 VAL A O 1
ATOM 1625 N N . VAL A 1 204 ? 0.987 -1.894 -5.894 1.00 89.44 204 VAL A N 1
ATOM 1626 C CA . VAL A 1 204 ? 2.390 -2.194 -6.182 1.00 89.44 204 VAL A CA 1
ATOM 1627 C C . VAL A 1 204 ? 2.914 -1.129 -7.131 1.00 89.44 204 VAL A C 1
ATOM 1629 O O . VAL A 1 204 ? 2.323 -0.851 -8.180 1.00 89.44 204 VAL A O 1
ATOM 1632 N N . VAL A 1 205 ? 4.043 -0.533 -6.774 1.00 89.44 205 VAL A N 1
ATOM 1633 C CA . VAL A 1 205 ? 4.641 0.594 -7.484 1.00 89.44 205 VAL A CA 1
ATOM 1634 C C . VAL A 1 205 ? 6.144 0.400 -7.654 1.00 89.44 205 VAL A C 1
ATOM 1636 O O . VAL A 1 205 ? 6.769 -0.402 -6.970 1.00 89.44 205 VAL A O 1
ATOM 1639 N N . ALA A 1 206 ? 6.747 1.147 -8.570 1.00 89.44 206 ALA A N 1
ATOM 1640 C CA . ALA A 1 206 ? 8.193 1.194 -8.741 1.00 89.44 206 ALA A CA 1
ATOM 1641 C C . ALA A 1 206 ? 8.676 2.653 -8.695 1.00 89.44 206 ALA A C 1
ATOM 1643 O O . ALA A 1 206 ? 8.377 3.408 -9.627 1.00 89.44 206 ALA A O 1
ATOM 1644 N N . PRO A 1 207 ? 9.388 3.089 -7.643 1.00 90.75 207 PRO A N 1
ATOM 1645 C CA . PRO A 1 207 ? 10.092 4.368 -7.650 1.00 90.75 207 PRO A CA 1
ATOM 1646 C C . PRO A 1 207 ? 11.176 4.436 -8.733 1.00 90.75 207 PRO A C 1
ATOM 1648 O O . PRO A 1 207 ? 11.561 3.436 -9.347 1.00 90.75 207 PRO A O 1
ATOM 1651 N N . LYS A 1 208 ? 11.680 5.647 -8.984 1.00 87.75 208 LYS A N 1
ATOM 1652 C CA . LYS A 1 208 ? 12.878 5.822 -9.811 1.00 87.75 208 LYS A CA 1
ATOM 1653 C C . LYS A 1 208 ? 14.099 5.304 -9.072 1.00 87.75 208 LYS A C 1
ATOM 1655 O O . LYS A 1 208 ? 14.261 5.596 -7.894 1.00 87.75 208 LYS A O 1
ATOM 1660 N N . LYS A 1 209 ? 14.987 4.606 -9.780 1.00 86.38 209 LYS A N 1
ATOM 1661 C CA . LYS A 1 209 ? 16.183 3.999 -9.182 1.00 86.38 209 LYS A CA 1
ATOM 1662 C C . LYS A 1 209 ? 17.085 5.023 -8.498 1.00 86.38 209 LYS A C 1
ATOM 1664 O O . LYS A 1 209 ? 17.678 4.707 -7.476 1.00 86.38 209 LYS A O 1
ATOM 1669 N N . GLU A 1 210 ? 17.158 6.229 -9.048 1.00 87.81 210 GLU A N 1
ATOM 1670 C CA . GLU A 1 210 ? 17.990 7.314 -8.530 1.00 87.81 210 GLU A CA 1
ATOM 1671 C C . GLU A 1 210 ? 17.419 7.906 -7.229 1.00 87.81 210 GLU A C 1
ATOM 1673 O O . GLU A 1 210 ? 18.177 8.337 -6.369 1.00 87.81 210 GLU A O 1
ATOM 1678 N N . GLU A 1 211 ? 16.091 7.881 -7.063 1.00 85.75 211 GLU A N 1
ATOM 1679 C CA . GLU A 1 211 ? 15.379 8.457 -5.910 1.00 85.75 211 GLU A CA 1
ATOM 1680 C C . GLU A 1 211 ? 15.224 7.447 -4.748 1.00 85.75 211 GLU A C 1
ATOM 1682 O O . GLU A 1 211 ? 14.833 7.835 -3.651 1.00 85.75 211 GLU A O 1
ATOM 1687 N N . ILE A 1 212 ? 15.546 6.157 -4.948 1.00 86.00 212 ILE A N 1
ATOM 1688 C CA . ILE A 1 212 ? 15.389 5.100 -3.923 1.00 86.00 212 ILE A CA 1
ATOM 1689 C C . ILE A 1 212 ? 16.227 5.383 -2.672 1.00 86.00 212 ILE A C 1
ATOM 1691 O O . ILE A 1 212 ? 15.742 5.211 -1.555 1.00 86.00 212 ILE A O 1
ATOM 1695 N N . SER A 1 213 ? 17.482 5.801 -2.844 1.00 85.56 213 SER A N 1
ATOM 1696 C CA . SER A 1 213 ? 18.381 6.034 -1.709 1.00 85.56 213 SER A CA 1
ATOM 1697 C C . SER A 1 213 ? 17.889 7.180 -0.822 1.00 85.56 213 SER A C 1
ATOM 1699 O O . SER A 1 213 ? 17.871 7.037 0.395 1.00 85.56 213 SER A O 1
ATOM 1701 N N . GLU A 1 214 ? 17.440 8.278 -1.435 1.00 86.25 214 GLU A N 1
ATOM 1702 C CA . GLU A 1 214 ? 16.894 9.452 -0.739 1.00 86.25 214 GLU A CA 1
ATOM 1703 C C . GLU A 1 214 ? 15.537 9.148 -0.087 1.00 86.25 214 GLU A C 1
ATOM 1705 O O . GLU A 1 214 ? 15.277 9.506 1.060 1.00 86.25 214 GLU A O 1
ATOM 1710 N N . MET A 1 215 ? 14.675 8.416 -0.793 1.00 85.81 215 MET A N 1
ATOM 1711 C CA . MET A 1 215 ? 13.428 7.892 -0.244 1.00 85.81 215 MET A CA 1
ATOM 1712 C C . MET A 1 215 ? 13.676 7.105 1.042 1.00 85.81 215 MET A C 1
ATOM 1714 O O . MET A 1 215 ? 13.006 7.336 2.041 1.00 85.81 215 MET A O 1
ATOM 1718 N N . ARG A 1 216 ? 14.635 6.178 1.022 1.00 84.25 216 ARG A N 1
ATOM 1719 C CA . ARG A 1 216 ? 14.924 5.304 2.161 1.00 84.25 216 ARG A CA 1
ATOM 1720 C C . ARG A 1 216 ? 15.381 6.088 3.389 1.00 84.25 216 ARG A C 1
ATOM 1722 O O . ARG A 1 216 ? 15.082 5.667 4.497 1.00 84.25 216 ARG A O 1
ATOM 1729 N N . THR A 1 217 ? 16.078 7.208 3.200 1.00 85.31 217 THR A N 1
ATOM 1730 C CA . THR A 1 217 ? 16.500 8.081 4.305 1.00 85.31 217 THR A CA 1
ATOM 1731 C C . THR A 1 217 ? 15.386 8.987 4.820 1.00 85.31 217 THR A C 1
ATOM 1733 O O . THR A 1 217 ? 15.416 9.364 5.984 1.00 85.31 217 THR A O 1
ATOM 1736 N N . ASN A 1 218 ? 14.414 9.336 3.973 1.00 86.38 218 ASN A N 1
ATOM 1737 C CA . ASN A 1 218 ? 13.284 10.192 4.351 1.00 86.38 218 ASN A CA 1
ATOM 1738 C C . ASN A 1 218 ? 12.130 9.411 4.996 1.00 86.38 218 ASN A C 1
ATOM 1740 O O . ASN A 1 218 ? 11.276 10.003 5.652 1.00 86.38 218 ASN A O 1
ATOM 1744 N N . LEU A 1 219 ? 12.069 8.099 4.766 1.00 87.06 219 LEU A N 1
ATOM 1745 C CA . LEU A 1 219 ? 11.056 7.222 5.334 1.00 87.06 219 LEU A CA 1
ATOM 1746 C C . LEU A 1 219 ? 11.494 6.665 6.687 1.00 87.06 219 LEU A C 1
ATOM 1748 O O . LEU A 1 219 ? 12.669 6.407 6.931 1.00 87.06 219 LEU A O 1
ATOM 1752 N N . VAL A 1 220 ? 10.512 6.411 7.545 1.00 89.56 220 VAL A N 1
ATOM 1753 C CA . VAL A 1 220 ? 10.732 5.885 8.890 1.00 89.56 220 VAL A CA 1
ATOM 1754 C C . VAL A 1 220 ? 10.937 4.374 8.815 1.00 89.56 220 VAL A C 1
ATOM 1756 O O . VAL A 1 220 ? 10.116 3.651 8.251 1.00 89.56 220 VAL A O 1
ATOM 1759 N N . GLY A 1 221 ? 12.023 3.866 9.392 1.00 88.81 221 GLY A N 1
ATOM 1760 C CA . GLY A 1 221 ? 12.253 2.422 9.479 1.00 88.81 221 GLY A CA 1
ATOM 1761 C C . GLY A 1 221 ? 11.328 1.752 10.501 1.00 88.81 221 GLY A C 1
ATOM 1762 O O . GLY A 1 221 ? 10.893 2.382 11.461 1.00 88.81 221 GLY A O 1
ATOM 1763 N N . LYS A 1 222 ? 11.072 0.445 10.357 1.00 86.38 222 LYS A N 1
ATOM 1764 C CA . LYS A 1 222 ? 10.222 -0.333 11.287 1.00 86.38 222 LYS A CA 1
ATOM 1765 C C . LYS A 1 222 ? 10.475 -0.055 12.771 1.00 86.38 222 LYS A C 1
ATOM 1767 O O . LYS A 1 222 ? 9.543 0.268 13.497 1.00 86.38 222 LYS A O 1
ATOM 1772 N N . SER A 1 223 ? 11.726 -0.157 13.214 1.00 85.88 223 SER A N 1
ATOM 1773 C CA . SER A 1 223 ? 12.076 0.010 14.630 1.00 85.88 223 SER A CA 1
ATOM 1774 C C . SER A 1 223 ? 11.838 1.428 15.147 1.00 85.88 223 SER A C 1
ATOM 1776 O O . SER A 1 223 ? 11.668 1.626 16.344 1.00 85.88 223 SER A O 1
ATOM 1778 N N . GLU A 1 224 ? 11.866 2.426 14.269 1.00 87.38 224 GLU A N 1
ATOM 1779 C CA . GLU A 1 224 ? 11.561 3.812 14.617 1.00 87.38 224 GLU A CA 1
ATOM 1780 C C . GLU A 1 224 ? 10.049 4.057 14.606 1.00 87.38 224 GLU A C 1
ATOM 1782 O O . GLU A 1 224 ? 9.524 4.685 15.522 1.00 87.38 224 GLU A O 1
ATOM 1787 N N . TYR A 1 225 ? 9.331 3.465 13.648 1.00 87.62 225 TYR A N 1
ATOM 1788 C CA . TYR A 1 225 ? 7.871 3.495 13.594 1.00 87.62 225 TYR A CA 1
ATOM 1789 C C . TYR A 1 225 ? 7.242 2.880 14.849 1.00 87.62 225 TYR A C 1
ATOM 1791 O O . TYR A 1 225 ? 6.381 3.495 15.475 1.00 87.62 225 TYR A O 1
ATOM 1799 N N . GLU A 1 226 ? 7.726 1.707 15.268 1.00 85.62 226 GLU A N 1
ATOM 1800 C CA . GLU A 1 226 ? 7.287 1.034 16.497 1.00 85.62 226 GLU A CA 1
ATOM 1801 C C . GLU A 1 226 ? 7.518 1.909 17.735 1.00 85.62 226 GLU A C 1
ATOM 1803 O O . GLU A 1 226 ? 6.664 1.953 18.613 1.00 85.62 226 GLU A O 1
ATOM 1808 N N . LYS A 1 227 ? 8.617 2.677 17.784 1.00 86.50 227 LYS A N 1
ATOM 1809 C CA . LYS A 1 227 ? 8.879 3.642 18.867 1.00 86.50 227 LYS A CA 1
ATOM 1810 C C . LYS A 1 227 ? 7.920 4.832 18.832 1.00 86.50 227 LYS A C 1
ATOM 1812 O O . LYS A 1 227 ? 7.411 5.242 19.868 1.00 86.50 227 LYS A O 1
ATOM 1817 N N . LEU A 1 228 ? 7.649 5.394 17.654 1.00 82.31 228 LEU A N 1
ATOM 1818 C CA . LEU A 1 228 ? 6.713 6.518 17.498 1.00 82.31 228 LEU A CA 1
ATOM 1819 C C . LEU A 1 228 ? 5.269 6.128 17.847 1.00 82.31 228 LEU A C 1
ATOM 1821 O O . LEU A 1 228 ? 4.466 6.967 18.278 1.00 82.31 228 LEU A O 1
ATOM 1825 N N . ARG A 1 229 ? 4.945 4.850 17.655 1.00 77.88 229 ARG A N 1
ATOM 1826 C CA . ARG A 1 229 ? 3.616 4.272 17.833 1.00 77.88 229 ARG A CA 1
ATOM 1827 C C . ARG A 1 229 ? 3.588 3.184 18.912 1.00 77.88 229 ARG A C 1
ATOM 1829 O O . ARG A 1 229 ? 2.790 2.261 18.806 1.00 77.88 229 ARG A O 1
ATOM 1836 N N . LEU A 1 230 ? 4.395 3.350 19.967 1.00 64.12 230 LEU A N 1
ATOM 1837 C CA . LEU A 1 230 ? 4.470 2.483 21.162 1.00 64.12 230 LEU A CA 1
ATOM 1838 C C . LEU A 1 230 ? 3.107 2.194 21.831 1.00 64.12 230 LEU A C 1
ATOM 1840 O O . LEU A 1 230 ? 3.015 1.285 22.649 1.00 64.12 230 LEU A O 1
ATOM 1844 N N . ASP A 1 231 ? 2.066 2.949 21.475 1.00 59.53 231 ASP A N 1
ATOM 1845 C CA . ASP A 1 231 ? 0.708 2.857 22.015 1.00 59.53 231 ASP A CA 1
ATOM 1846 C C . ASP A 1 231 ? -0.257 1.968 21.185 1.00 59.53 231 ASP A C 1
ATOM 1848 O O . ASP A 1 231 ? -1.450 1.913 21.503 1.00 59.53 231 ASP A O 1
ATOM 1852 N N . LEU A 1 232 ? 0.210 1.319 20.106 1.00 56.84 232 LEU A N 1
ATOM 1853 C CA . LEU A 1 232 ? -0.597 0.410 19.264 1.00 56.84 232 LEU A CA 1
ATOM 1854 C C . LEU A 1 232 ? -0.753 -0.986 19.879 1.00 56.84 232 LEU A C 1
ATOM 1856 O O . LEU A 1 232 ? -1.921 -1.441 20.003 1.00 56.84 232 LEU A O 1
#

Solvent-accessible surface area (backbone atoms only — not comparable to full-atom values): 14263 Å² total; per-residue (Å²): 140,90,81,86,83,88,76,74,91,77,98,72,74,68,51,97,50,67,30,62,57,26,57,75,68,77,52,52,98,56,59,91,76,40,67,39,44,79,62,61,90,88,68,82,68,83,67,74,66,46,70,76,65,73,63,90,75,87,90,75,91,77,91,79,81,97,68,87,77,84,69,80,63,59,74,83,59,65,45,39,50,55,29,32,47,76,62,64,87,86,77,48,101,66,42,74,22,31,29,40,34,36,30,84,86,51,44,28,38,32,28,71,25,80,76,11,55,71,55,35,79,92,79,45,50,57,66,44,50,38,42,60,50,94,94,41,53,55,64,77,56,51,41,75,62,100,76,55,78,82,45,51,74,42,47,29,84,38,75,51,31,39,38,32,31,72,84,72,50,75,45,79,43,54,54,74,44,55,23,28,48,51,42,60,48,62,64,34,65,82,39,38,70,44,54,82,43,98,78,21,43,50,34,34,31,34,49,54,80,84,52,48,67,60,49,60,71,75,35,38,44,54,78,53,46,50,62,79,46,72,86,116

Mean predicted aligned error: 17.13 Å

Organism: NCBI:txid215587

Sequence (232 aa):
MGRSKYRKYRNQDKGNNVCFSFRKEGTCAYGDECKFKHVREDIISENLVSEALGVSGSYFPQEHGGEEIFRPRPPEERYFEQLFVTTDKNKDDDYEDVFVHMHSNGICAIGLAPGHGALNKKKRKVTKIDFIVNEKNIADFKVSGKRKKGGIWFVASHPLCTIECDDGSKYLVKASIRCKLYEVNLTLLDCPENIYTSSGHLVVVAPKKEEISEMRTNLVGKSEYEKLRLDL

Nearest PDB structures (foldseek):
  3a7a-assembly1_B  TM=7.998E-01  e=8.816E-05  Escherichia coli K-12
  8j07-assembly1_3B  TM=1.647E-01  e=2.417E+00  Homo sapiens
  5a9q-assembly1_1  TM=2.277E-01  e=8.669E+00  Homo sapiens

pLDDT: mean 71.42, std 19.09, range [29.03, 92.19]